Protein AF-A0A2E5ELJ9-F1 (afdb_monomer_lite)

Foldseek 3Di:
DDPPVVVVVVVVVVQVVLLVVQQVLQVLLQVLQLVCCLPVLDGCQQPSQVSQVVSVQDPPRDDLDSSQAGPLRAGWHKAADQVQQWIKIWHCALLSAPPDPRIDIDTDHNCPRCNDNSDDPVNVVSNVVSVVVVVVVNVVVVVVPDPDDDDDDDDDDDPPPPPPPPPVVSVLVSLVSLVVVLVVQNLVSLLVNLLCLCVPDPNHDNDLVSSLVSLVSSLVPPPDPVSVVVSVVSNVVSVVVVD

pLDDT: mean 76.45, std 17.41, range [34.34, 95.19]

Structure (mmCIF, N/CA/C/O backbone):
data_AF-A0A2E5ELJ9-F1
#
_entry.id   AF-A0A2E5ELJ9-F1
#
loop_
_atom_site.group_PDB
_atom_site.id
_atom_site.type_symbol
_atom_site.label_atom_id
_atom_site.label_alt_id
_atom_site.label_comp_id
_atom_site.label_asym_id
_atom_site.label_entity_id
_atom_site.label_seq_id
_atom_site.pdbx_PDB_ins_code
_atom_site.Cartn_x
_atom_site.Cartn_y
_atom_site.Cartn_z
_atom_site.occupancy
_atom_site.B_iso_or_equiv
_atom_site.auth_seq_id
_atom_site.auth_comp_id
_atom_site.auth_asym_id
_atom_site.auth_atom_id
_atom_site.pdbx_PDB_model_num
ATOM 1 N N . MET A 1 1 ? 29.780 17.712 -19.369 1.00 43.62 1 MET A N 1
ATOM 2 C CA . MET A 1 1 ? 28.344 17.896 -19.054 1.00 43.62 1 MET A CA 1
ATOM 3 C C . MET A 1 1 ? 27.941 16.789 -18.087 1.00 43.62 1 MET A C 1
ATOM 5 O O . MET A 1 1 ? 28.192 15.633 -18.393 1.00 43.62 1 MET A O 1
ATOM 9 N N . ASN A 1 2 ? 27.435 17.138 -16.899 1.00 45.06 2 ASN A N 1
ATOM 10 C CA . ASN A 1 2 ? 27.224 16.204 -15.782 1.00 45.06 2 ASN A CA 1
ATOM 11 C C . ASN A 1 2 ? 25.997 15.305 -16.003 1.00 45.06 2 ASN A C 1
ATOM 13 O O . ASN A 1 2 ? 24.881 15.678 -15.643 1.00 45.06 2 ASN A O 1
ATOM 17 N N . SER A 1 3 ? 26.222 14.112 -16.561 1.00 49.66 3 SER A N 1
ATOM 18 C CA . SER A 1 3 ? 25.201 13.063 -16.716 1.00 49.66 3 SER A CA 1
ATOM 19 C C . SER A 1 3 ? 24.597 12.641 -15.369 1.00 49.66 3 SER A C 1
ATOM 21 O O . SER A 1 3 ? 23.396 12.404 -15.266 1.00 49.66 3 SER A O 1
ATOM 23 N N . ASP A 1 4 ? 25.409 12.650 -14.312 1.00 51.44 4 ASP A N 1
ATOM 24 C CA . ASP A 1 4 ? 25.022 12.114 -13.002 1.00 51.44 4 ASP A CA 1
ATOM 25 C C . ASP A 1 4 ? 24.076 13.043 -12.241 1.00 51.44 4 ASP A C 1
ATOM 27 O O . ASP A 1 4 ? 23.153 12.590 -11.567 1.00 51.44 4 ASP A O 1
ATOM 31 N N . ALA A 1 5 ? 24.234 14.359 -12.410 1.00 46.25 5 ALA A N 1
ATOM 32 C CA . ALA A 1 5 ? 23.318 15.341 -11.835 1.00 46.25 5 ALA A CA 1
ATOM 33 C C . ALA A 1 5 ? 21.932 15.286 -12.505 1.00 46.25 5 ALA A C 1
ATOM 35 O O . ALA A 1 5 ? 20.911 15.451 -11.839 1.00 46.25 5 ALA A O 1
ATOM 36 N N . LEU A 1 6 ? 21.890 15.015 -13.814 1.00 40.44 6 LEU A N 1
ATOM 37 C CA . LEU A 1 6 ? 20.646 14.842 -14.566 1.00 40.44 6 LEU A CA 1
ATOM 38 C C . LEU A 1 6 ? 19.926 13.547 -14.177 1.00 40.44 6 LEU A C 1
ATOM 40 O O . LEU A 1 6 ? 18.729 13.593 -13.906 1.00 40.44 6 LEU A O 1
ATOM 44 N N . LYS A 1 7 ? 20.646 12.421 -14.069 1.00 47.72 7 LYS A N 1
ATOM 45 C CA . LYS A 1 7 ? 20.086 11.140 -13.601 1.00 47.72 7 LYS A CA 1
ATOM 46 C C . LYS A 1 7 ? 19.516 11.244 -12.186 1.00 47.72 7 LYS A C 1
ATOM 48 O O . LYS A 1 7 ? 18.396 10.803 -11.946 1.00 47.72 7 LYS A O 1
ATOM 53 N N . LYS A 1 8 ? 20.241 11.899 -11.274 1.00 51.09 8 LYS A N 1
ATOM 54 C CA . LYS A 1 8 ? 19.789 12.113 -9.894 1.00 51.09 8 LYS A CA 1
ATOM 55 C C . LYS A 1 8 ? 18.521 12.971 -9.826 1.00 51.09 8 LYS A C 1
ATOM 57 O O . LYS A 1 8 ? 17.590 12.622 -9.112 1.00 51.09 8 LYS A O 1
ATOM 62 N N . ASN A 1 9 ? 18.448 14.051 -10.607 1.00 37.72 9 ASN A N 1
ATOM 63 C CA . ASN A 1 9 ? 17.249 14.894 -10.659 1.00 37.72 9 ASN A CA 1
ATOM 64 C C . ASN A 1 9 ? 16.050 14.185 -11.313 1.00 37.72 9 ASN A C 1
ATOM 66 O O . ASN A 1 9 ? 14.922 14.368 -10.863 1.00 37.72 9 ASN A O 1
ATOM 70 N N . LEU A 1 10 ? 16.277 13.356 -12.337 1.00 46.00 10 LEU A N 1
ATOM 71 C CA . LEU A 1 10 ? 15.231 12.536 -12.959 1.00 46.00 10 LEU A CA 1
ATOM 72 C C . LEU A 1 10 ? 14.668 11.485 -11.989 1.00 46.00 10 LEU A C 1
ATOM 74 O O . LEU A 1 10 ? 13.449 11.342 -11.914 1.00 46.00 10 LEU A O 1
ATOM 78 N N . GLY A 1 11 ? 15.530 10.822 -11.208 1.00 46.53 11 GLY A N 1
ATOM 79 C CA . GLY A 1 11 ? 15.115 9.879 -10.162 1.00 46.53 11 GLY A CA 1
ATOM 80 C C . GLY A 1 11 ? 14.233 10.539 -9.099 1.00 46.53 11 GLY A C 1
ATOM 81 O O . GLY A 1 11 ? 13.132 10.063 -8.835 1.00 46.53 11 GLY A O 1
ATOM 82 N N . VAL A 1 12 ? 14.644 11.708 -8.595 1.00 55.31 12 VAL A N 1
ATOM 83 C CA . VAL A 1 12 ? 13.870 12.476 -7.601 1.00 55.31 12 VAL A CA 1
ATOM 84 C C . VAL A 1 12 ? 12.505 12.916 -8.150 1.00 55.31 12 VAL A C 1
ATOM 86 O O . VAL A 1 12 ? 11.495 12.820 -7.457 1.00 55.31 12 VAL A O 1
ATOM 89 N N . ILE A 1 13 ? 12.423 13.368 -9.407 1.00 51.62 13 ILE A N 1
ATOM 90 C CA . ILE A 1 13 ? 11.141 13.758 -10.028 1.00 51.62 13 ILE A CA 1
ATOM 91 C C . ILE A 1 13 ? 10.203 12.550 -10.161 1.00 51.62 13 ILE A C 1
ATOM 93 O O . ILE A 1 13 ? 8.989 12.676 -9.966 1.00 51.62 13 ILE A O 1
ATOM 97 N N . GLN A 1 14 ? 10.750 11.379 -10.488 1.00 50.22 14 GLN A N 1
ATOM 98 C CA . GLN A 1 14 ? 9.975 10.152 -10.608 1.00 50.22 14 GLN A CA 1
ATOM 99 C C . GLN A 1 14 ? 9.463 9.684 -9.239 1.00 50.22 14 GLN A C 1
ATOM 101 O O . GLN A 1 14 ? 8.277 9.390 -9.128 1.00 50.22 14 GLN A O 1
ATOM 106 N N . GLU A 1 15 ? 10.298 9.709 -8.198 1.00 56.12 15 GLU A N 1
ATOM 107 C CA . GLU A 1 15 ? 9.915 9.407 -6.809 1.00 56.12 15 GLU A CA 1
ATOM 108 C C . GLU A 1 15 ? 8.805 10.328 -6.294 1.00 56.12 15 GLU A C 1
ATOM 110 O O . GLU A 1 15 ? 7.807 9.844 -5.766 1.00 56.12 15 GLU A O 1
ATOM 115 N N . VAL A 1 16 ? 8.913 11.643 -6.517 1.00 58.97 16 VAL A N 1
ATOM 116 C CA . VAL A 1 16 ? 7.881 12.608 -6.099 1.00 58.97 16 VAL A CA 1
ATOM 117 C C . VAL A 1 16 ? 6.552 12.346 -6.812 1.00 58.97 16 VAL A C 1
ATOM 119 O O . VAL A 1 16 ? 5.489 12.390 -6.192 1.00 58.97 16 VAL A O 1
ATOM 122 N N . ARG A 1 17 ? 6.583 12.036 -8.114 1.00 53.47 17 ARG A N 1
ATOM 123 C CA . ARG A 1 17 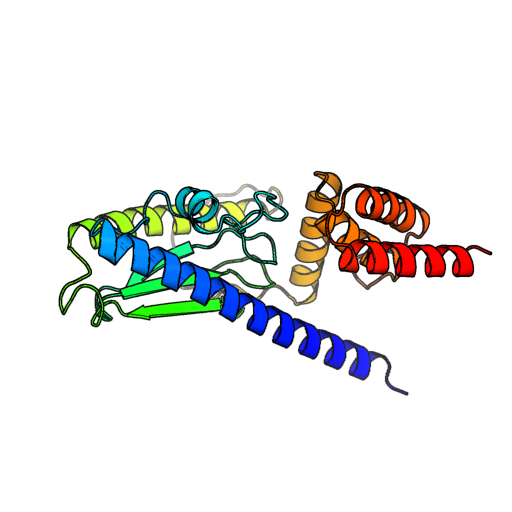? 5.372 11.717 -8.888 1.00 53.47 17 ARG A CA 1
ATOM 124 C C . ARG A 1 17 ? 4.727 10.403 -8.436 1.00 53.47 17 ARG A C 1
ATOM 126 O O . ARG A 1 17 ? 3.501 10.305 -8.382 1.00 53.47 17 ARG A O 1
ATOM 133 N N . ILE A 1 18 ? 5.553 9.412 -8.118 1.00 58.09 18 ILE A N 1
ATOM 134 C CA . ILE A 1 18 ? 5.164 8.098 -7.599 1.00 58.09 18 ILE A CA 1
ATOM 135 C C . ILE A 1 18 ? 4.530 8.261 -6.207 1.00 58.09 18 ILE A C 1
ATOM 137 O O . ILE A 1 18 ? 3.383 7.866 -6.027 1.00 58.09 18 ILE A O 1
ATOM 141 N N . ALA A 1 19 ? 5.169 8.982 -5.282 1.00 60.09 19 ALA A N 1
ATOM 142 C CA . ALA A 1 19 ? 4.618 9.280 -3.957 1.00 60.09 19 ALA A CA 1
ATOM 143 C C . ALA A 1 19 ? 3.298 10.073 -4.021 1.00 60.09 19 ALA A C 1
ATOM 145 O O . ALA A 1 19 ? 2.353 9.774 -3.290 1.00 60.09 19 ALA A O 1
ATOM 146 N N . ALA A 1 20 ? 3.187 11.042 -4.937 1.00 59.34 20 ALA A N 1
ATOM 147 C CA . ALA A 1 20 ? 1.937 11.766 -5.171 1.00 59.34 20 ALA A CA 1
ATOM 148 C C . ALA A 1 20 ? 0.814 10.848 -5.688 1.00 59.34 20 ALA A C 1
ATOM 150 O O . ALA A 1 20 ? -0.349 11.030 -5.328 1.00 59.34 20 ALA A O 1
ATOM 151 N N . THR A 1 21 ? 1.156 9.841 -6.497 1.00 60.38 21 THR A N 1
ATOM 152 C CA . THR A 1 21 ? 0.201 8.840 -6.992 1.00 60.38 21 THR A CA 1
ATOM 153 C C . THR A 1 21 ? -0.227 7.891 -5.866 1.00 60.38 21 THR A C 1
ATOM 155 O O . THR A 1 21 ? -1.425 7.664 -5.701 1.00 60.38 21 THR A O 1
ATOM 158 N N . SER A 1 22 ? 0.709 7.440 -5.020 1.00 72.12 22 SER A N 1
ATOM 159 C CA . SER A 1 22 ? 0.409 6.640 -3.822 1.00 72.12 22 SER A CA 1
ATOM 160 C C . SER A 1 22 ? -0.511 7.389 -2.862 1.00 72.12 22 SER A C 1
ATOM 162 O O . SER A 1 22 ? -1.430 6.800 -2.307 1.00 72.12 22 SER A O 1
ATOM 164 N N . GLY A 1 23 ? -0.328 8.703 -2.701 1.00 77.44 23 GLY A N 1
ATOM 165 C CA . GLY A 1 23 ? -1.195 9.526 -1.854 1.00 77.44 23 GLY A CA 1
ATOM 166 C C . GLY A 1 23 ? -2.651 9.590 -2.335 1.00 77.44 23 GLY A C 1
ATOM 167 O O . GLY A 1 23 ? -3.567 9.576 -1.513 1.00 77.44 23 GLY A O 1
ATOM 168 N N . ILE A 1 24 ? -2.883 9.630 -3.653 1.00 81.75 24 ILE A N 1
ATOM 169 C CA . ILE A 1 24 ? -4.238 9.593 -4.234 1.00 81.75 24 ILE A CA 1
ATOM 170 C C . ILE A 1 24 ? -4.883 8.227 -3.992 1.00 81.75 24 ILE A C 1
ATOM 172 O O . ILE A 1 24 ? -6.049 8.157 -3.605 1.00 81.75 24 ILE A O 1
ATOM 176 N N . GLU A 1 25 ? -4.120 7.153 -4.182 1.00 85.69 25 GLU A N 1
ATOM 177 C CA . GLU A 1 25 ? -4.586 5.786 -3.953 1.00 85.69 25 GLU A CA 1
ATOM 178 C C . GLU A 1 25 ? -4.932 5.544 -2.479 1.00 85.69 25 GLU A C 1
ATOM 180 O O . GLU A 1 25 ? -6.040 5.119 -2.167 1.00 85.69 25 GLU A O 1
ATOM 185 N N . MET A 1 26 ? -4.045 5.925 -1.557 1.00 91.31 26 MET A N 1
ATOM 186 C CA . MET A 1 26 ? -4.277 5.812 -0.113 1.00 91.31 26 MET A CA 1
ATOM 187 C C . MET A 1 26 ? -5.489 6.619 0.356 1.00 91.31 26 MET A C 1
ATOM 189 O O . MET A 1 26 ? -6.205 6.187 1.259 1.00 91.31 26 MET A O 1
ATOM 193 N N . ARG A 1 27 ? -5.748 7.776 -0.265 1.00 90.12 27 ARG A N 1
ATOM 194 C CA . ARG A 1 27 ? -6.981 8.527 -0.033 1.00 90.12 27 ARG A CA 1
ATOM 195 C C . ARG A 1 27 ? -8.210 7.750 -0.506 1.00 90.12 27 ARG A C 1
ATOM 197 O O . ARG A 1 27 ? -9.171 7.668 0.246 1.00 90.12 27 ARG A O 1
ATOM 204 N N . GLY A 1 28 ? -8.172 7.165 -1.704 1.00 89.06 28 GLY A N 1
ATOM 205 C CA . GLY A 1 28 ? -9.263 6.332 -2.222 1.00 89.06 28 GLY A CA 1
ATOM 206 C C . GLY A 1 28 ? -9.556 5.122 -1.330 1.00 89.06 28 GLY A C 1
ATOM 207 O O . GLY A 1 28 ? -10.716 4.847 -1.033 1.00 89.06 28 GLY A O 1
ATOM 208 N N . ILE A 1 29 ? -8.507 4.465 -0.825 1.00 93.06 29 ILE A N 1
ATOM 209 C CA . ILE A 1 29 ? -8.616 3.401 0.180 1.00 93.06 29 ILE A CA 1
ATOM 210 C C . ILE A 1 29 ? -9.317 3.920 1.438 1.00 93.06 29 ILE A C 1
ATOM 212 O O . ILE A 1 29 ? -10.261 3.303 1.928 1.00 93.06 29 ILE A O 1
ATOM 216 N N . ALA A 1 30 ? -8.868 5.058 1.968 1.00 92.94 30 ALA A N 1
ATOM 217 C CA . ALA A 1 30 ? -9.439 5.623 3.180 1.00 92.94 30 ALA A CA 1
ATOM 218 C C . ALA A 1 30 ? -10.912 6.028 3.000 1.00 92.94 30 ALA A C 1
ATOM 220 O O . ALA A 1 30 ? -11.723 5.774 3.889 1.00 92.94 30 ALA A O 1
ATOM 221 N N . ASP A 1 31 ? -11.275 6.587 1.844 1.00 90.50 31 ASP A N 1
ATOM 222 C CA . ASP A 1 31 ? -12.662 6.906 1.502 1.00 90.50 31 ASP A CA 1
ATOM 223 C C . ASP A 1 31 ? -13.530 5.632 1.430 1.00 90.50 31 ASP A C 1
ATOM 225 O O . ASP A 1 31 ? -14.638 5.618 1.969 1.00 90.50 31 ASP A O 1
ATOM 229 N N . ALA A 1 32 ? -13.020 4.535 0.856 1.00 90.75 32 ALA A N 1
ATOM 230 C CA . ALA A 1 32 ? -13.725 3.250 0.813 1.00 90.75 32 ALA A CA 1
ATOM 231 C C . ALA A 1 32 ? -13.931 2.648 2.216 1.00 90.75 32 ALA A C 1
ATOM 233 O O . ALA A 1 32 ? -15.033 2.205 2.546 1.00 90.75 32 ALA A O 1
ATOM 234 N N . VAL A 1 33 ? -12.900 2.678 3.070 1.00 91.88 33 VAL A N 1
ATOM 235 C CA . VAL A 1 33 ? -13.002 2.233 4.473 1.00 91.88 33 VAL A CA 1
ATOM 236 C C . VAL A 1 33 ? -14.021 3.079 5.236 1.00 91.88 33 VAL A C 1
ATOM 238 O O . VAL A 1 33 ? -14.836 2.550 5.990 1.00 91.88 33 VAL A O 1
ATOM 241 N N . ALA A 1 34 ? -14.006 4.398 5.037 1.00 89.50 34 ALA A N 1
ATOM 242 C CA . ALA A 1 34 ? -14.952 5.306 5.672 1.00 89.50 34 ALA A CA 1
ATOM 243 C C . ALA A 1 34 ? -16.397 5.057 5.211 1.00 89.50 34 ALA A C 1
ATOM 245 O O . ALA A 1 34 ? -17.317 5.114 6.027 1.00 89.50 34 ALA A O 1
ATOM 246 N N . GLN A 1 35 ? -16.603 4.741 3.930 1.00 86.88 35 GLN A N 1
ATOM 247 C CA . GLN A 1 35 ? -17.911 4.371 3.396 1.00 86.88 35 GLN A CA 1
ATOM 248 C C . GLN A 1 35 ? -18.425 3.053 3.992 1.00 86.88 35 GLN A C 1
ATOM 250 O O . GLN A 1 35 ? -19.602 2.973 4.354 1.00 86.88 35 GLN A O 1
ATOM 255 N N . GLN A 1 36 ? -17.562 2.042 4.137 1.00 85.88 36 GLN A N 1
ATOM 256 C CA . GLN A 1 36 ? -17.938 0.808 4.824 1.00 85.88 36 GLN A CA 1
ATOM 257 C C . GLN A 1 36 ? -18.290 1.086 6.286 1.00 85.88 36 GLN A C 1
ATOM 259 O O . GLN A 1 36 ? -19.345 0.666 6.745 1.00 85.88 36 GLN A O 1
ATOM 264 N N . MET A 1 37 ? -17.472 1.865 6.995 1.00 85.50 37 MET A N 1
ATOM 265 C CA . MET A 1 37 ? -17.748 2.255 8.380 1.00 85.50 37 MET A CA 1
ATOM 266 C C . MET A 1 37 ? -19.095 2.977 8.523 1.00 85.50 37 MET A C 1
ATOM 268 O O . MET A 1 37 ? -19.804 2.765 9.499 1.00 85.50 37 MET A O 1
ATOM 272 N N . ALA A 1 38 ? -19.475 3.815 7.556 1.00 83.88 38 ALA A N 1
ATOM 273 C CA . ALA A 1 38 ? -20.776 4.482 7.556 1.00 83.88 38 ALA A CA 1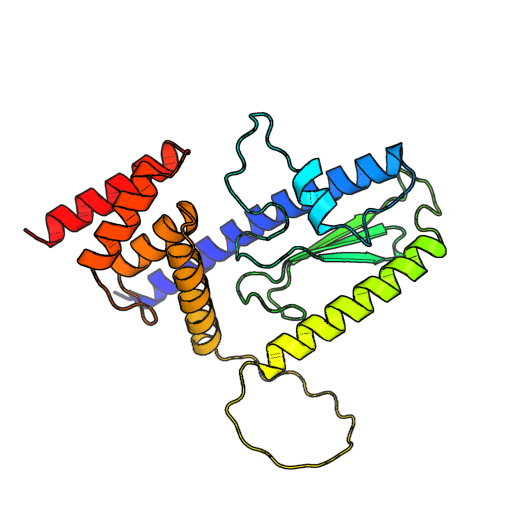
ATOM 274 C C . ALA A 1 38 ? -21.961 3.521 7.333 1.00 83.88 38 ALA A C 1
ATOM 276 O O . ALA A 1 38 ? -23.087 3.864 7.682 1.00 83.88 38 ALA A O 1
ATOM 277 N N . THR A 1 39 ? -21.716 2.352 6.735 1.00 82.50 39 THR A N 1
ATOM 278 C CA . THR A 1 39 ? -22.749 1.367 6.370 1.00 82.50 39 THR A CA 1
ATOM 279 C C . THR A 1 39 ? -22.865 0.254 7.411 1.00 82.50 39 THR A C 1
ATOM 281 O O . THR A 1 39 ? -23.963 -0.044 7.872 1.00 82.50 39 THR A O 1
ATOM 284 N N . ASP A 1 40 ? -21.730 -0.324 7.803 1.00 82.06 40 ASP A N 1
ATOM 285 C CA . ASP A 1 40 ? -21.636 -1.524 8.638 1.00 82.06 40 ASP A CA 1
ATOM 286 C C . ASP A 1 40 ? -21.189 -1.215 10.076 1.00 82.06 40 ASP A C 1
ATOM 288 O O . ASP A 1 40 ? -21.003 -2.136 10.870 1.00 82.06 40 ASP A O 1
ATOM 292 N N . GLU A 1 41 ? -20.931 0.059 10.402 1.00 81.56 41 GLU A N 1
ATOM 293 C CA . GLU A 1 41 ? -20.399 0.526 11.697 1.00 81.56 41 GLU A CA 1
ATOM 294 C C . GLU A 1 41 ? -19.123 -0.205 12.156 1.00 81.56 41 GLU A C 1
ATOM 296 O O . GLU A 1 41 ? -18.779 -0.230 13.340 1.00 81.56 41 GLU A O 1
ATOM 301 N N . THR A 1 42 ? -18.389 -0.803 11.214 1.00 86.12 42 THR A N 1
ATOM 302 C CA . THR A 1 42 ? -17.183 -1.589 11.472 1.00 86.12 42 THR A CA 1
ATOM 303 C C . THR A 1 42 ? -16.042 -1.182 10.549 1.00 86.12 42 THR A C 1
ATOM 305 O O . THR A 1 42 ? -16.243 -0.761 9.411 1.00 86.12 42 THR A O 1
ATOM 308 N N . LEU A 1 43 ? -14.814 -1.299 11.063 1.00 88.44 43 LEU A N 1
ATOM 309 C CA . LEU A 1 43 ? -13.594 -1.121 10.282 1.00 88.44 43 LEU A CA 1
ATOM 310 C C . LEU A 1 43 ? -13.051 -2.497 9.858 1.00 88.44 43 LEU A C 1
ATOM 312 O O . LEU A 1 43 ? -12.988 -3.395 10.704 1.00 88.44 43 LEU A O 1
ATOM 316 N N . PRO A 1 44 ? -12.566 -2.658 8.615 1.00 90.94 44 PRO A N 1
ATOM 317 C CA . PRO A 1 44 ? -11.993 -3.906 8.110 1.00 90.94 44 PRO A CA 1
ATOM 318 C C . PRO A 1 44 ? -10.558 -4.118 8.626 1.00 90.94 44 PRO A C 1
ATOM 320 O O . PRO A 1 44 ? -9.605 -4.227 7.864 1.00 90.94 44 PRO A O 1
ATOM 323 N N . ILE A 1 45 ? -10.364 -4.114 9.947 1.00 90.94 45 ILE A N 1
ATOM 324 C CA . ILE A 1 45 ? -9.034 -4.150 10.577 1.00 90.94 45 ILE A CA 1
ATOM 325 C C . ILE A 1 45 ? -8.393 -5.532 10.406 1.00 90.94 45 ILE A C 1
ATOM 327 O O . ILE A 1 45 ? -7.213 -5.648 10.083 1.00 90.94 45 ILE A O 1
ATOM 331 N N . ALA A 1 46 ? -9.164 -6.594 10.655 1.00 88.81 46 ALA A N 1
ATOM 332 C CA . ALA A 1 46 ? -8.656 -7.964 10.680 1.00 88.81 46 ALA A CA 1
ATOM 333 C C . ALA A 1 46 ? -8.451 -8.562 9.281 1.00 88.81 46 ALA A C 1
ATOM 335 O O . ALA A 1 46 ? -7.541 -9.376 9.113 1.00 88.81 46 ALA A O 1
ATOM 336 N N . ASN A 1 47 ? -9.281 -8.143 8.324 1.00 89.94 47 ASN A N 1
ATOM 337 C CA . ASN A 1 47 ? -9.392 -8.643 6.954 1.00 89.94 47 ASN A CA 1
ATOM 338 C C . ASN A 1 47 ? -9.068 -7.554 5.917 1.00 89.94 47 ASN A C 1
ATOM 340 O O . ASN A 1 47 ? -9.615 -7.546 4.818 1.00 89.94 47 ASN A O 1
ATOM 344 N N . PHE A 1 48 ? -8.195 -6.610 6.272 1.00 92.56 48 PHE A N 1
ATOM 345 C CA . PHE A 1 48 ? -7.950 -5.413 5.470 1.00 92.56 48 PHE A CA 1
ATOM 346 C C . PHE A 1 48 ? -7.548 -5.717 4.020 1.00 92.56 48 PHE A C 1
ATOM 348 O O . PHE A 1 48 ? -8.083 -5.115 3.096 1.00 92.56 48 PHE A O 1
ATOM 355 N N . SER A 1 49 ? -6.668 -6.696 3.803 1.00 89.06 49 SER A N 1
ATOM 356 C CA . SER A 1 49 ? -6.249 -7.108 2.457 1.00 89.06 49 SER A CA 1
ATOM 357 C C . SER A 1 49 ? -7.397 -7.680 1.619 1.00 89.06 49 SER A C 1
ATOM 359 O O . SER A 1 49 ? -7.482 -7.402 0.427 1.00 89.06 49 SER A O 1
ATOM 361 N N . GLU A 1 50 ? -8.297 -8.456 2.226 1.00 88.81 50 GLU A N 1
ATOM 362 C CA . GLU A 1 50 ? -9.486 -8.994 1.547 1.00 88.81 50 GLU A CA 1
ATOM 363 C C . GLU A 1 50 ? -10.457 -7.862 1.207 1.00 88.81 50 GLU A C 1
ATOM 365 O O . GLU A 1 50 ? -10.887 -7.735 0.063 1.00 88.81 50 GLU A O 1
ATOM 370 N N . PHE A 1 51 ? -10.694 -6.963 2.167 1.00 91.00 51 PHE A N 1
ATOM 371 C CA . PHE A 1 51 ? -11.481 -5.756 1.944 1.00 91.00 51 PHE A CA 1
ATOM 372 C C . PHE A 1 51 ? -10.951 -4.935 0.762 1.00 91.00 51 PHE A C 1
ATOM 374 O O . PHE A 1 51 ? -11.740 -4.490 -0.065 1.00 91.00 51 PHE A O 1
ATOM 381 N N . LEU A 1 52 ? -9.633 -4.741 0.646 1.00 90.06 52 LEU A N 1
ATOM 382 C CA . LEU A 1 52 ? -9.047 -3.982 -0.461 1.00 90.06 52 LEU A CA 1
ATOM 383 C C . LEU A 1 52 ? -9.306 -4.638 -1.818 1.00 90.06 52 LEU A C 1
ATOM 385 O O . LEU A 1 52 ? -9.618 -3.939 -2.783 1.00 90.06 52 LEU A O 1
ATOM 389 N N . LYS A 1 53 ? -9.223 -5.967 -1.901 1.00 86.50 53 LYS A N 1
ATOM 390 C CA . LYS A 1 53 ? -9.498 -6.704 -3.144 1.00 86.50 53 LYS A CA 1
ATOM 391 C C . LYS A 1 53 ? -10.938 -6.491 -3.611 1.00 86.50 53 LYS A C 1
ATOM 393 O O . LYS A 1 53 ? -11.157 -6.188 -4.791 1.00 86.50 53 LYS A O 1
ATOM 398 N N . ASP A 1 54 ? -11.875 -6.528 -2.667 1.00 83.75 54 ASP A N 1
ATOM 399 C CA . ASP A 1 54 ? -13.308 -6.367 -2.917 1.00 83.75 54 ASP A CA 1
ATOM 400 C C . ASP A 1 54 ? -13.703 -4.905 -3.192 1.00 83.75 54 ASP A C 1
ATOM 402 O O . ASP A 1 54 ? -14.373 -4.601 -4.181 1.00 83.75 54 ASP A O 1
ATOM 406 N N . ALA A 1 55 ? -13.272 -3.976 -2.336 1.00 81.38 55 ALA A N 1
ATOM 407 C CA . ALA A 1 55 ? -13.698 -2.578 -2.359 1.00 81.38 55 ALA A CA 1
ATOM 408 C C . ALA A 1 55 ? -13.021 -1.755 -3.462 1.00 81.38 55 ALA A C 1
ATOM 410 O O . ALA A 1 55 ? -13.606 -0.795 -3.963 1.00 81.38 55 ALA A O 1
ATOM 411 N N . MET A 1 56 ? -11.804 -2.128 -3.870 1.00 76.62 56 MET A N 1
ATOM 412 C CA . MET A 1 56 ? -11.065 -1.433 -4.930 1.00 76.62 56 MET A CA 1
ATOM 413 C C . MET A 1 56 ? -11.276 -2.056 -6.315 1.00 76.62 56 MET A C 1
ATOM 415 O O . MET A 1 56 ? -10.472 -1.840 -7.221 1.00 76.62 56 MET A O 1
ATOM 419 N N . MET A 1 57 ? -12.348 -2.830 -6.520 1.00 62.69 57 MET A N 1
ATOM 420 C CA . MET A 1 57 ? -12.723 -3.303 -7.854 1.00 62.69 57 MET A CA 1
ATOM 421 C C . MET A 1 57 ? -12.919 -2.140 -8.836 1.00 62.69 57 MET A C 1
ATOM 423 O O . MET A 1 57 ? -13.769 -1.269 -8.651 1.00 62.69 57 MET A O 1
ATOM 427 N N . GLU A 1 58 ? -12.143 -2.142 -9.923 1.00 57.66 58 GLU A N 1
ATOM 428 C CA . GLU A 1 58 ? -12.320 -1.182 -11.008 1.00 57.66 58 GLU A CA 1
ATOM 429 C C . GLU A 1 58 ? -13.702 -1.364 -11.655 1.00 57.66 58 GLU A C 1
ATOM 431 O O . GLU A 1 58 ? -14.134 -2.490 -11.936 1.00 57.66 58 GLU A O 1
ATOM 436 N N . LYS A 1 59 ? -14.391 -0.247 -11.942 1.00 46.06 59 LYS A N 1
ATOM 437 C CA . LYS A 1 59 ? -15.604 -0.207 -12.780 1.00 46.06 59 LYS A CA 1
ATOM 438 C C . LYS A 1 59 ? -15.253 -0.692 -14.195 1.00 46.06 59 LYS A C 1
ATOM 440 O O . LYS A 1 59 ? -14.987 0.106 -15.087 1.00 46.06 59 LYS A O 1
ATOM 445 N N . GLY A 1 60 ? -15.211 -2.003 -14.383 1.00 53.12 60 GLY A N 1
ATOM 446 C CA . GLY A 1 60 ? -14.741 -2.641 -15.614 1.00 53.12 60 GLY A CA 1
ATOM 447 C C . GLY A 1 60 ? -14.333 -4.105 -15.446 1.00 53.12 60 GLY A C 1
ATOM 448 O O . GLY A 1 60 ? -14.227 -4.803 -16.449 1.00 53.12 60 GLY A O 1
ATOM 449 N N . GLY A 1 61 ? -14.162 -4.589 -14.207 1.00 42.84 61 GLY A N 1
ATOM 450 C CA . GLY A 1 61 ? -14.038 -6.022 -13.911 1.00 42.84 61 GLY A CA 1
ATOM 451 C C . GLY A 1 61 ? -12.697 -6.669 -14.272 1.00 42.84 61 GLY A C 1
ATOM 452 O O . GLY A 1 61 ? -12.628 -7.893 -14.323 1.00 42.84 61 GLY A O 1
ATOM 453 N N . LYS A 1 62 ? -11.636 -5.893 -14.526 1.00 49.78 62 LYS A N 1
ATOM 454 C CA . LYS A 1 62 ? -10.290 -6.426 -14.779 1.00 49.78 62 LYS A CA 1
ATOM 455 C C . LYS A 1 62 ? -9.334 -6.042 -13.652 1.00 49.78 62 LYS A C 1
ATOM 457 O O . LYS A 1 62 ? -9.126 -4.866 -13.388 1.00 49.78 62 LYS A O 1
ATOM 462 N N . GLU A 1 63 ? -8.760 -7.039 -12.987 1.00 53.50 63 GLU A N 1
ATOM 463 C CA . GLU A 1 63 ? -7.724 -6.861 -11.967 1.00 53.50 63 GLU A CA 1
ATOM 464 C C . GLU A 1 63 ? -6.346 -6.789 -12.624 1.00 53.50 63 GLU A C 1
ATOM 466 O O . GLU A 1 63 ? -5.765 -7.807 -12.979 1.00 53.50 63 GLU A O 1
ATOM 471 N N . THR A 1 64 ? -5.819 -5.579 -12.821 1.00 57.50 64 THR A N 1
ATOM 472 C CA . THR A 1 64 ? -4.491 -5.381 -13.434 1.00 57.50 64 THR A CA 1
ATOM 473 C C . THR A 1 64 ? -3.345 -5.250 -12.421 1.00 57.50 64 THR A C 1
ATOM 475 O O . THR A 1 64 ? -2.188 -5.120 -12.823 1.00 57.50 64 THR A O 1
ATOM 478 N N . ARG A 1 65 ? -3.648 -5.235 -11.116 1.00 69.44 65 ARG A N 1
ATOM 479 C CA . ARG A 1 65 ? -2.691 -5.078 -10.007 1.00 69.44 65 ARG A CA 1
ATOM 480 C C . ARG A 1 65 ? -3.251 -5.706 -8.724 1.00 69.44 65 ARG A C 1
ATOM 482 O O . ARG A 1 65 ? -4.463 -5.664 -8.515 1.00 69.44 65 ARG A O 1
ATOM 489 N N . ASP A 1 66 ? -2.364 -6.200 -7.859 1.00 77.06 66 ASP A N 1
ATOM 490 C CA . ASP A 1 66 ? -2.684 -6.565 -6.474 1.00 77.06 66 ASP A CA 1
ATOM 491 C C . ASP A 1 66 ? -3.139 -5.321 -5.702 1.00 77.06 66 ASP A C 1
ATOM 493 O O . ASP A 1 66 ? -2.337 -4.458 -5.343 1.00 77.06 66 ASP A O 1
ATOM 497 N N . LYS A 1 67 ? -4.452 -5.192 -5.497 1.00 82.88 67 LYS A N 1
ATOM 498 C CA . LYS A 1 67 ? -5.077 -4.021 -4.854 1.00 82.88 67 LYS A CA 1
ATOM 499 C C . LYS A 1 67 ? -4.772 -3.917 -3.365 1.00 82.88 67 LYS A C 1
ATOM 501 O O . LYS A 1 67 ? -4.932 -2.852 -2.776 1.00 82.88 67 LYS A O 1
ATOM 506 N N . ASP A 1 68 ? -4.377 -5.025 -2.747 1.00 88.31 68 ASP A N 1
ATOM 507 C CA . ASP A 1 68 ? -3.933 -5.042 -1.360 1.00 88.31 68 ASP A CA 1
ATOM 508 C C . ASP A 1 68 ? -2.488 -4.573 -1.195 1.00 88.31 68 ASP A C 1
ATOM 510 O O . ASP A 1 68 ? -2.074 -4.353 -0.059 1.00 88.31 68 ASP A O 1
ATOM 514 N N . ALA A 1 69 ? -1.744 -4.365 -2.285 1.00 89.00 69 ALA A N 1
ATOM 515 C CA . ALA A 1 69 ? -0.358 -3.929 -2.270 1.00 89.00 69 ALA A CA 1
ATOM 516 C C . ALA A 1 69 ? -0.165 -2.557 -2.919 1.00 89.00 69 ALA A C 1
ATOM 518 O O . ALA A 1 69 ? -0.842 -2.187 -3.879 1.00 89.00 69 ALA A O 1
ATOM 519 N N . ASP A 1 70 ? 0.804 -1.801 -2.409 1.00 86.88 70 ASP A N 1
ATOM 520 C CA . ASP A 1 70 ? 1.229 -0.528 -2.974 1.00 86.88 70 ASP A CA 1
ATOM 521 C C . ASP A 1 70 ? 1.950 -0.696 -4.325 1.00 86.88 70 ASP A C 1
ATOM 523 O O . ASP A 1 70 ? 2.172 -1.801 -4.825 1.00 86.88 70 ASP A O 1
ATOM 527 N N . MET A 1 71 ? 2.310 0.417 -4.965 1.00 80.00 71 MET A N 1
ATOM 528 C CA . MET A 1 71 ? 2.974 0.381 -6.275 1.00 80.00 71 MET A CA 1
ATOM 529 C C . MET A 1 71 ? 4.378 -0.231 -6.241 1.00 80.00 71 MET A C 1
ATOM 531 O O . MET A 1 71 ? 4.940 -0.544 -7.292 1.00 80.00 71 MET A O 1
ATOM 535 N N . TRP A 1 72 ? 4.939 -0.413 -5.047 1.00 80.88 72 TRP A N 1
ATOM 536 C CA . TRP A 1 72 ? 6.195 -1.114 -4.828 1.00 80.88 72 TRP A CA 1
ATOM 537 C C . TRP A 1 72 ? 5.977 -2.589 -4.490 1.00 80.88 72 TRP A C 1
ATOM 539 O O . TRP A 1 72 ? 6.946 -3.342 -4.474 1.00 80.88 72 TRP A O 1
ATOM 549 N N . GLY A 1 73 ? 4.727 -3.047 -4.390 1.00 79.38 73 GLY A N 1
ATOM 550 C CA . GLY A 1 73 ? 4.346 -4.435 -4.132 1.00 79.38 73 GLY A CA 1
ATOM 551 C C . GLY A 1 73 ? 4.293 -4.797 -2.654 1.00 79.38 73 GLY A C 1
ATOM 552 O O . GLY A 1 73 ? 4.250 -5.982 -2.337 1.00 79.38 73 GLY A O 1
ATOM 553 N N . THR A 1 74 ? 4.304 -3.811 -1.758 1.00 86.44 74 THR A N 1
ATOM 554 C CA . THR A 1 74 ? 4.194 -4.059 -0.320 1.00 86.44 74 THR A CA 1
ATOM 555 C C . THR A 1 74 ? 2.735 -3.944 0.112 1.00 86.44 74 THR A C 1
ATOM 557 O O . THR A 1 74 ? 2.106 -2.934 -0.209 1.00 86.44 74 THR A O 1
ATOM 560 N N . PRO A 1 75 ? 2.170 -4.924 0.840 1.00 91.38 75 PRO A N 1
ATOM 561 C CA . PRO A 1 75 ? 0.796 -4.848 1.320 1.00 91.38 75 PRO A CA 1
ATOM 562 C C . PRO A 1 75 ? 0.521 -3.572 2.119 1.00 91.38 75 PRO A C 1
ATOM 564 O O . PRO A 1 75 ? 1.290 -3.230 3.017 1.00 91.38 75 PRO A O 1
ATOM 567 N N . TYR A 1 76 ? -0.586 -2.885 1.839 1.00 93.94 76 TYR A N 1
ATOM 568 C CA . TYR A 1 76 ? -1.031 -1.764 2.661 1.00 93.94 76 TYR A CA 1
ATOM 569 C C . TYR A 1 76 ? -1.375 -2.240 4.075 1.00 93.94 76 TYR A C 1
ATOM 571 O O . TYR A 1 76 ? -1.910 -3.331 4.280 1.00 93.94 76 TYR A O 1
ATOM 579 N N . ARG A 1 77 ? -1.142 -1.378 5.067 1.00 95.00 77 ARG A N 1
ATOM 580 C CA . ARG A 1 77 ? -1.527 -1.633 6.461 1.00 95.00 77 ARG A CA 1
ATOM 581 C C . ARG A 1 77 ? -2.543 -0.604 6.936 1.00 95.00 77 ARG A C 1
ATOM 583 O O . ARG A 1 77 ? -2.417 0.580 6.637 1.00 95.00 77 ARG A O 1
ATOM 590 N N . ILE A 1 78 ? -3.526 -1.054 7.712 1.00 95.19 78 ILE A N 1
ATOM 591 C CA . ILE A 1 78 ? -4.453 -0.188 8.449 1.00 95.19 78 ILE A CA 1
ATOM 592 C C . ILE A 1 78 ? -4.086 -0.166 9.932 1.00 95.19 78 ILE A C 1
ATOM 594 O O . ILE A 1 78 ? -3.896 -1.214 10.554 1.00 95.19 78 ILE A O 1
ATOM 598 N N . LEU A 1 79 ? -3.987 1.033 10.504 1.00 93.94 79 LEU A N 1
ATOM 599 C CA . LEU A 1 79 ? -3.757 1.251 11.930 1.00 93.94 79 LEU A CA 1
ATOM 600 C C . LEU A 1 79 ? -4.868 2.128 12.499 1.00 93.94 79 LEU A C 1
ATOM 602 O O . LEU A 1 79 ? -5.151 3.202 11.981 1.00 93.94 79 LEU A O 1
ATOM 606 N N . VAL A 1 80 ? -5.483 1.714 13.602 1.00 93.56 80 VAL A N 1
ATOM 607 C CA . VAL A 1 80 ? -6.470 2.556 14.292 1.00 93.56 80 VAL A CA 1
ATOM 608 C C . VAL A 1 80 ? -5.747 3.607 15.133 1.00 93.56 80 VAL A C 1
ATOM 610 O O . VAL A 1 80 ? -4.798 3.293 15.851 1.00 93.56 80 VAL A O 1
ATOM 613 N N . ASN A 1 81 ? -6.226 4.852 15.083 1.00 91.69 81 ASN A N 1
ATOM 614 C CA . ASN A 1 81 ? -5.724 5.981 15.862 1.00 91.69 81 ASN A CA 1
ATOM 615 C C . ASN A 1 81 ? -6.837 6.515 16.792 1.00 91.69 81 ASN A C 1
ATOM 617 O O . ASN A 1 81 ? -7.514 7.496 16.456 1.00 91.69 81 ASN A O 1
ATOM 621 N N . PRO A 1 82 ? -7.051 5.886 17.970 1.00 89.19 82 PRO A N 1
ATOM 622 C CA . PRO A 1 82 ? -8.112 6.282 18.897 1.00 89.19 82 PRO A CA 1
ATOM 623 C C . PRO A 1 82 ? -8.015 7.744 19.365 1.00 89.19 82 PRO A C 1
ATOM 625 O O . PRO A 1 82 ? -9.045 8.416 19.361 1.00 89.19 82 PRO A O 1
ATOM 628 N N . PRO A 1 83 ? -6.821 8.296 19.694 1.00 87.44 83 PRO A N 1
ATOM 629 C CA . PRO A 1 83 ? -6.687 9.705 20.071 1.00 87.44 83 PRO A CA 1
ATOM 630 C C . PRO A 1 83 ? -7.200 10.690 19.018 1.00 87.44 83 PRO A C 1
ATOM 632 O O . PRO A 1 83 ? -7.670 11.770 19.368 1.00 87.44 83 PRO A O 1
ATOM 635 N N . LYS A 1 84 ? -7.112 10.329 17.732 1.00 88.69 84 LYS A N 1
ATOM 636 C CA . LYS A 1 84 ? -7.601 11.152 16.619 1.00 88.69 84 LYS A CA 1
ATOM 637 C C . LYS A 1 84 ? -8.998 10.754 16.135 1.00 88.69 84 LYS A C 1
ATOM 639 O O . LYS A 1 84 ? -9.458 11.318 15.147 1.00 88.69 84 LYS A O 1
ATOM 644 N N . ASN A 1 85 ? -9.669 9.820 16.819 1.00 89.00 85 ASN A N 1
ATOM 645 C CA . ASN A 1 85 ? -10.978 9.279 16.439 1.00 89.00 85 ASN A CA 1
ATOM 646 C C . ASN A 1 85 ? -11.006 8.843 14.959 1.00 89.00 85 ASN A C 1
ATOM 648 O O . ASN A 1 85 ? -11.850 9.284 14.177 1.00 89.00 85 ASN A O 1
ATOM 652 N N . GLY A 1 86 ? -10.019 8.045 14.551 1.00 92.62 86 GLY A N 1
ATOM 653 C CA . GLY A 1 86 ? -9.814 7.705 13.148 1.00 92.62 86 GLY A CA 1
ATOM 654 C C . GLY A 1 86 ? -8.883 6.520 12.931 1.00 92.62 86 GLY A C 1
ATOM 655 O O . GLY A 1 86 ? -8.581 5.768 13.859 1.00 92.62 86 GLY A O 1
ATOM 656 N N . PHE A 1 87 ? -8.416 6.369 11.699 1.00 94.12 87 PHE A N 1
ATOM 657 C CA . PHE A 1 87 ? -7.470 5.333 11.291 1.00 94.12 87 PHE A CA 1
ATOM 658 C C . PHE A 1 87 ? -6.448 5.899 10.302 1.00 94.12 87 PHE A C 1
ATOM 660 O O . PHE A 1 87 ? -6.629 6.975 9.736 1.00 94.12 87 PHE A O 1
ATOM 667 N N . GLU A 1 88 ? -5.357 5.175 10.110 1.00 94.69 88 GLU A N 1
ATOM 668 C CA . GLU A 1 88 ? -4.279 5.502 9.195 1.00 94.69 88 GLU A CA 1
ATOM 669 C C . GLU A 1 88 ? -4.080 4.356 8.210 1.00 94.69 88 GLU A C 1
ATOM 671 O O . GLU A 1 88 ? -4.043 3.191 8.607 1.00 94.69 88 GLU A O 1
ATOM 676 N N . ILE A 1 89 ? -3.918 4.700 6.937 1.00 95.19 89 ILE A N 1
ATOM 677 C CA . ILE A 1 89 ? -3.437 3.786 5.902 1.00 95.19 89 ILE A CA 1
ATOM 678 C C . ILE A 1 89 ? -1.938 4.001 5.759 1.00 95.19 89 ILE A C 1
ATOM 680 O O . ILE A 1 89 ? -1.483 5.147 5.725 1.00 95.19 89 ILE A O 1
ATOM 684 N N . TRP A 1 90 ? -1.177 2.916 5.713 1.00 94.31 90 TRP A N 1
ATOM 685 C CA . TRP A 1 90 ? 0.279 2.917 5.621 1.00 94.31 90 TRP A CA 1
ATOM 686 C C . TRP A 1 90 ? 0.729 2.167 4.365 1.00 94.31 90 TRP A C 1
ATOM 688 O O . TRP A 1 90 ? 0.223 1.082 4.078 1.00 94.31 90 TRP A O 1
ATOM 698 N N . SER A 1 91 ? 1.702 2.732 3.655 1.00 93.12 91 SER A N 1
ATOM 699 C CA . SER A 1 91 ? 2.486 2.081 2.598 1.00 93.12 91 SER A CA 1
ATOM 700 C C . SER A 1 91 ? 3.953 2.154 2.996 1.00 93.12 91 SER A C 1
ATOM 702 O O . SER A 1 91 ? 4.388 3.186 3.506 1.00 93.12 91 SER A O 1
ATOM 704 N N . ALA A 1 92 ? 4.693 1.065 2.786 1.00 88.62 92 ALA A N 1
ATOM 705 C CA . ALA A 1 92 ? 6.116 1.001 3.123 1.00 88.62 92 ALA A CA 1
ATOM 706 C C . ALA A 1 92 ? 6.975 1.876 2.200 1.00 88.62 92 ALA A C 1
ATOM 708 O O . ALA A 1 92 ? 8.126 2.164 2.498 1.00 88.62 92 ALA A O 1
ATOM 709 N N . GLY A 1 93 ? 6.421 2.322 1.071 1.00 84.44 93 GLY A N 1
ATOM 710 C CA . GLY A 1 93 ? 7.160 3.173 0.160 1.00 84.44 93 GLY A CA 1
ATOM 711 C C . GLY A 1 93 ? 8.202 2.407 -0.665 1.00 84.44 93 GLY A C 1
ATOM 712 O O . GLY A 1 93 ? 8.180 1.174 -0.750 1.00 84.44 93 GLY A O 1
ATOM 713 N N . PRO A 1 94 ? 9.125 3.138 -1.313 1.00 80.50 94 PRO A N 1
ATOM 714 C CA . PRO A 1 94 ? 10.117 2.561 -2.214 1.00 80.50 94 PRO A CA 1
ATOM 715 C C . PRO A 1 94 ? 11.052 1.517 -1.612 1.00 80.50 94 PRO A C 1
ATOM 717 O O . PRO A 1 94 ? 11.538 0.669 -2.361 1.00 80.50 94 PRO A O 1
ATOM 720 N N . ASP A 1 95 ? 11.344 1.588 -0.310 1.00 78.94 95 ASP A N 1
ATOM 721 C CA . ASP A 1 95 ? 12.273 0.658 0.335 1.00 78.94 95 ASP A CA 1
ATOM 722 C C . ASP A 1 95 ? 11.606 -0.639 0.807 1.00 78.94 95 ASP A C 1
ATOM 724 O O . ASP A 1 95 ? 12.308 -1.555 1.233 1.00 78.94 95 ASP A O 1
ATOM 728 N N . THR A 1 96 ? 10.283 -0.763 0.623 1.00 84.00 96 THR A N 1
ATOM 729 C CA . THR A 1 96 ? 9.468 -1.962 0.901 1.00 84.00 96 THR A CA 1
ATOM 730 C C . THR A 1 96 ? 9.503 -2.438 2.355 1.00 84.00 96 THR A C 1
ATOM 732 O O . THR A 1 96 ? 8.940 -3.481 2.686 1.00 84.00 96 THR A O 1
ATOM 735 N N . ASP A 1 97 ? 10.132 -1.659 3.233 1.00 86.50 97 ASP A N 1
ATOM 736 C CA . ASP A 1 97 ? 10.331 -1.962 4.637 1.00 86.50 97 ASP A CA 1
ATOM 737 C C . ASP A 1 97 ? 9.496 -0.975 5.458 1.00 86.50 97 ASP A C 1
ATOM 739 O O . ASP A 1 97 ? 9.652 0.236 5.351 1.00 86.50 97 ASP A O 1
ATOM 743 N N . PHE A 1 98 ? 8.622 -1.480 6.329 1.00 87.19 98 PHE A N 1
ATOM 744 C CA . PHE A 1 98 ? 7.874 -0.605 7.230 1.00 87.19 98 PHE A CA 1
ATOM 745 C C . PHE A 1 98 ? 8.760 -0.039 8.347 1.00 87.19 98 PHE A C 1
ATOM 747 O O . PHE A 1 98 ? 9.726 -0.670 8.793 1.00 87.19 98 PHE A O 1
ATOM 754 N N . LYS A 1 99 ? 8.339 1.105 8.903 1.00 87.69 99 LYS A N 1
ATOM 755 C CA . LYS A 1 99 ? 9.014 1.851 9.984 1.00 87.69 99 LYS A CA 1
ATOM 756 C C . LYS A 1 99 ? 10.285 2.549 9.502 1.00 87.69 99 LYS A C 1
ATOM 758 O O . LYS A 1 99 ? 11.252 2.675 10.262 1.00 87.69 99 LYS A O 1
ATOM 763 N N . THR A 1 100 ? 10.267 3.022 8.263 1.00 83.81 100 THR A N 1
ATOM 764 C CA . THR A 1 100 ? 11.354 3.780 7.636 1.00 83.81 100 THR A CA 1
ATOM 765 C C . THR A 1 100 ? 10.920 5.227 7.371 1.00 83.81 100 THR A C 1
ATOM 767 O O . THR A 1 100 ? 9.785 5.621 7.640 1.00 83.81 100 THR A O 1
ATOM 770 N N . GLU A 1 101 ? 11.849 6.065 6.902 1.00 78.69 101 GLU A N 1
ATOM 771 C CA . GLU A 1 101 ? 11.534 7.437 6.460 1.00 78.69 101 GLU A CA 1
ATOM 772 C C . GLU A 1 101 ? 10.692 7.457 5.174 1.00 78.69 101 GLU A C 1
ATOM 774 O O . GLU A 1 101 ? 10.080 8.477 4.864 1.00 78.69 101 GLU A O 1
ATOM 779 N N . ASP A 1 102 ? 10.675 6.338 4.449 1.00 80.75 102 ASP A N 1
ATOM 780 C CA . ASP A 1 102 ? 9.995 6.166 3.170 1.00 80.75 102 ASP A CA 1
ATOM 781 C C . ASP A 1 102 ? 8.513 5.764 3.350 1.00 80.75 102 ASP A C 1
ATOM 783 O O . ASP A 1 102 ? 7.728 5.864 2.403 1.00 80.75 102 ASP A O 1
ATOM 787 N N . ASP A 1 103 ? 8.110 5.412 4.584 1.00 87.31 103 ASP A N 1
ATOM 788 C CA . ASP A 1 103 ? 6.726 5.127 4.967 1.00 87.31 103 ASP A CA 1
ATOM 789 C C . ASP A 1 103 ? 5.789 6.292 4.605 1.00 87.31 103 ASP A C 1
ATOM 791 O O . ASP A 1 103 ? 5.855 7.394 5.168 1.00 87.31 103 ASP A O 1
ATOM 795 N N . LEU A 1 104 ? 4.801 6.013 3.760 1.00 89.44 104 LEU A N 1
ATOM 796 C CA . LEU A 1 104 ? 3.706 6.932 3.480 1.00 89.44 104 LEU A CA 1
ATOM 797 C C . LEU A 1 104 ? 2.539 6.646 4.423 1.00 89.44 104 LEU A C 1
ATOM 799 O O . LEU A 1 104 ? 2.125 5.499 4.592 1.00 89.44 104 LEU A O 1
ATOM 803 N N . LYS A 1 105 ? 1.977 7.703 5.024 1.00 92.62 105 LYS A N 1
ATOM 804 C CA . LYS A 1 105 ? 0.883 7.607 6.004 1.00 92.62 105 LYS A CA 1
ATOM 805 C C . LYS A 1 105 ? -0.247 8.546 5.629 1.00 92.62 105 LYS A C 1
ATOM 807 O O . LYS A 1 105 ? -0.032 9.746 5.465 1.00 92.62 105 LYS A O 1
ATOM 812 N N . TYR A 1 106 ? -1.458 8.011 5.548 1.00 93.25 106 TYR A N 1
ATOM 813 C CA . TYR A 1 106 ? -2.665 8.787 5.299 1.00 93.25 106 TYR A CA 1
ATOM 814 C C . TYR A 1 106 ? -3.637 8.631 6.465 1.00 93.25 106 TYR A C 1
ATOM 816 O O . TYR A 1 106 ? -4.186 7.554 6.677 1.00 93.25 106 TYR A O 1
ATOM 824 N N . LEU A 1 107 ? -3.840 9.707 7.227 1.00 92.69 107 LEU A N 1
ATOM 825 C CA . LEU A 1 107 ? -4.772 9.744 8.352 1.00 92.69 107 LEU A CA 1
ATOM 826 C C . LEU A 1 107 ? -6.176 10.129 7.881 1.00 92.69 107 LEU A C 1
ATOM 828 O O . LEU A 1 107 ? -6.361 11.191 7.288 1.00 92.69 107 LEU A O 1
ATOM 832 N N . TYR A 1 108 ? -7.164 9.335 8.280 1.00 90.56 108 TYR A N 1
ATOM 833 C CA . TYR A 1 108 ? -8.580 9.626 8.115 1.00 90.56 108 TYR A CA 1
ATOM 834 C C . TYR A 1 108 ? -9.260 9.818 9.473 1.00 90.56 108 TYR A C 1
ATOM 836 O O . TYR A 1 108 ? -9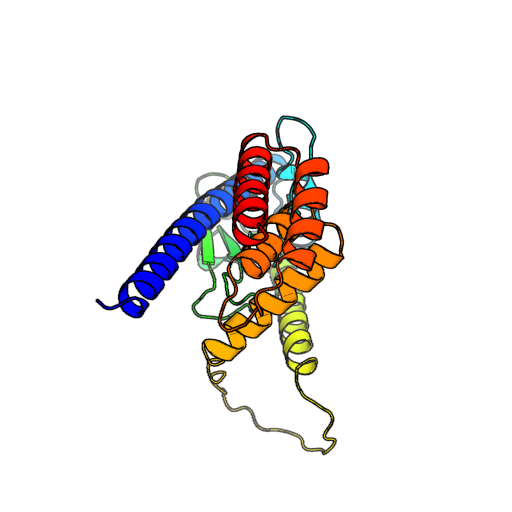.168 8.959 10.350 1.00 90.56 108 TYR A O 1
ATOM 844 N N . VAL A 1 109 ? -9.961 10.939 9.656 1.00 90.81 109 VAL A N 1
ATOM 845 C CA . VAL 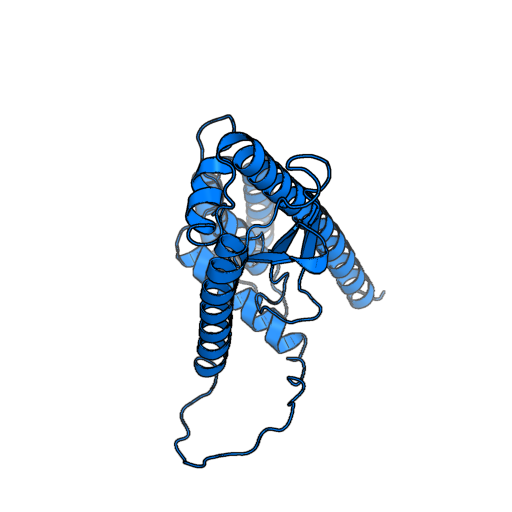A 1 109 ? -10.671 11.281 10.902 1.00 90.81 109 VAL A CA 1
ATOM 846 C C . VAL A 1 109 ? -12.170 11.054 10.719 1.00 90.81 109 VAL A C 1
ATOM 848 O O . VAL A 1 109 ? -12.790 11.664 9.852 1.00 90.81 109 VAL A O 1
ATOM 851 N N . LEU A 1 110 ? -12.778 10.222 11.568 1.00 85.38 110 LEU A N 1
ATOM 852 C CA . LEU A 1 110 ? -14.178 9.791 11.430 1.00 85.38 110 LEU A CA 1
ATOM 853 C C . LEU A 1 110 ? -15.197 10.737 12.082 1.00 85.38 110 LEU A C 1
ATOM 855 O O . LEU A 1 110 ? -16.402 10.505 11.992 1.00 85.38 110 LEU A O 1
ATOM 859 N N . THR A 1 111 ? -14.741 11.820 12.717 1.00 78.81 111 THR A N 1
ATOM 860 C CA . THR A 1 111 ? -15.580 12.744 13.503 1.00 78.81 111 THR A CA 1
ATOM 861 C C . THR A 1 111 ? -16.774 13.325 12.728 1.00 78.81 111 THR A C 1
ATOM 863 O O . THR A 1 111 ? -17.786 13.653 13.342 1.00 78.81 111 THR A O 1
ATOM 866 N N . GLY A 1 112 ? -16.687 13.431 11.396 1.00 68.38 112 GLY A N 1
ATOM 867 C CA . GLY A 1 112 ? -17.776 13.908 10.532 1.00 68.38 112 GLY A CA 1
ATOM 868 C C . GLY A 1 112 ? -18.710 12.827 9.971 1.00 68.38 112 GLY A C 1
ATOM 869 O O . GLY A 1 112 ? -19.705 13.177 9.350 1.00 68.38 112 GLY A O 1
ATOM 870 N N . ILE A 1 113 ? -18.399 11.542 10.166 1.00 67.62 113 ILE A N 1
ATOM 871 C CA . ILE A 1 113 ? -19.102 10.410 9.533 1.00 67.62 113 ILE A CA 1
ATOM 872 C C . ILE A 1 113 ? -19.808 9.547 10.577 1.00 67.62 113 ILE A C 1
ATOM 874 O O . ILE A 1 113 ? -20.994 9.276 10.446 1.00 67.62 113 ILE A O 1
ATOM 878 N N . ALA A 1 114 ? -19.103 9.175 11.646 1.00 64.12 114 ALA A N 1
ATOM 879 C CA . ALA A 1 114 ? -19.612 8.291 12.700 1.00 64.12 114 ALA A CA 1
ATOM 880 C C . ALA A 1 114 ? -19.646 8.984 14.081 1.00 64.12 114 ALA A C 1
ATOM 882 O O . ALA A 1 114 ? -19.707 8.350 15.133 1.00 64.12 114 ALA A O 1
ATOM 883 N N . GLY A 1 115 ? -19.603 10.321 14.089 1.00 68.00 115 GLY A N 1
ATOM 884 C CA . GLY A 1 115 ? -19.700 11.135 15.298 1.00 68.00 115 GLY A CA 1
ATOM 885 C C . GLY A 1 115 ? -18.437 11.141 16.169 1.00 68.00 115 GLY A C 1
ATOM 886 O O . GLY A 1 115 ? -17.340 10.757 15.761 1.00 68.00 115 GLY A O 1
ATOM 887 N N . LYS A 1 116 ? -18.580 11.638 17.405 1.00 68.81 116 LYS A N 1
ATOM 888 C CA . LYS A 1 116 ? -17.451 11.935 18.313 1.00 68.81 116 LYS A CA 1
ATOM 889 C C . LYS A 1 116 ? -16.760 10.697 18.913 1.00 68.81 116 LYS A C 1
ATOM 891 O O . LYS A 1 116 ? -15.724 10.864 19.548 1.00 68.81 116 LYS A O 1
ATOM 896 N N . GLN A 1 117 ? -17.327 9.500 18.756 1.00 74.19 117 GLN A N 1
ATOM 897 C CA . GLN A 1 117 ? -16.806 8.236 19.303 1.00 74.19 117 GLN A CA 1
ATOM 898 C C . GLN A 1 117 ? -16.952 7.103 18.278 1.00 74.19 117 GLN A C 1
ATOM 900 O O . GLN A 1 117 ? -17.557 6.073 18.548 1.00 74.19 117 GLN A O 1
ATOM 905 N N . ALA A 1 118 ? -16.421 7.322 17.077 1.00 79.44 118 ALA A N 1
ATOM 906 C CA . ALA A 1 118 ? -16.496 6.352 15.990 1.00 79.44 118 ALA A CA 1
ATOM 907 C C . ALA A 1 118 ? -15.640 5.104 16.264 1.00 79.44 118 ALA A C 1
ATOM 909 O O . ALA A 1 118 ? -15.975 4.003 15.843 1.00 79.44 118 ALA A O 1
ATOM 910 N N . ILE A 1 119 ? -14.525 5.278 16.977 1.00 87.62 119 ILE A N 1
ATOM 911 C CA . ILE A 1 119 ? -13.631 4.180 17.343 1.00 87.62 119 ILE A CA 1
ATOM 912 C C . ILE A 1 119 ? -14.109 3.540 18.647 1.00 87.62 119 ILE A C 1
ATOM 914 O O . ILE A 1 119 ? -13.964 4.116 19.728 1.00 87.62 119 ILE A O 1
ATOM 918 N N . THR A 1 120 ? -14.649 2.326 18.551 1.00 88.69 120 THR A N 1
ATOM 919 C CA . THR A 1 120 ? -15.119 1.562 19.714 1.00 88.69 120 THR A CA 1
ATOM 920 C C . THR A 1 120 ? -13.965 0.843 20.429 1.00 88.69 120 THR A C 1
ATOM 922 O O . THR A 1 120 ? -12.943 0.538 19.808 1.00 88.69 120 THR A O 1
ATOM 925 N N . PRO A 1 121 ? -14.105 0.493 21.724 1.00 89.75 121 PRO A N 1
ATOM 926 C CA . PRO A 1 121 ? -13.092 -0.288 22.441 1.00 89.75 121 PRO A CA 1
ATOM 927 C C . PRO A 1 121 ? -12.762 -1.634 21.781 1.00 89.75 121 PRO A C 1
ATOM 929 O O . PRO A 1 121 ? -11.611 -2.068 21.812 1.00 89.75 121 PRO A O 1
ATOM 932 N N . GLU A 1 122 ? -13.746 -2.280 21.150 1.00 88.50 122 GLU A N 1
ATOM 933 C CA . GLU A 1 122 ? -13.528 -3.545 20.443 1.00 88.50 122 GLU A CA 1
ATOM 934 C C . GLU A 1 122 ? -12.649 -3.351 19.203 1.00 88.50 122 GLU A C 1
ATOM 936 O O . GLU A 1 122 ? -11.716 -4.124 18.991 1.00 88.50 122 GLU A O 1
ATOM 941 N N . MET A 1 123 ? -12.859 -2.275 18.436 1.00 89.81 123 MET A N 1
ATOM 942 C CA . MET A 1 123 ? -11.980 -1.928 17.312 1.00 89.81 123 MET A CA 1
ATOM 943 C C . MET A 1 123 ? -10.546 -1.671 17.777 1.00 89.81 123 MET A C 1
ATOM 945 O O . MET A 1 123 ? -9.599 -2.099 17.122 1.00 89.81 123 MET A O 1
ATOM 949 N N . VAL A 1 124 ? -10.364 -1.017 18.929 1.00 91.00 124 VAL A N 1
ATOM 950 C CA . VAL A 1 124 ? -9.028 -0.823 19.515 1.00 91.00 124 VAL A CA 1
ATOM 951 C C . VAL A 1 124 ? -8.381 -2.164 19.854 1.00 91.00 124 VAL A C 1
ATOM 953 O O . VAL A 1 124 ? -7.210 -2.375 19.539 1.00 91.00 124 VAL A O 1
ATOM 956 N N . ARG A 1 125 ? -9.136 -3.090 20.454 1.00 91.25 125 ARG A N 1
ATOM 957 C CA . ARG A 1 125 ? -8.643 -4.433 20.780 1.00 91.25 125 ARG A CA 1
ATOM 958 C C . ARG A 1 125 ? -8.225 -5.199 19.524 1.00 91.25 125 ARG A C 1
ATOM 960 O O . ARG A 1 125 ? -7.138 -5.773 19.491 1.00 91.25 125 ARG A O 1
ATOM 967 N N . GLN A 1 126 ? -9.047 -5.176 18.478 1.00 90.12 126 GLN A N 1
ATOM 968 C CA . GLN A 1 126 ? -8.717 -5.800 17.195 1.00 90.12 126 GLN A CA 1
ATOM 969 C C . GLN A 1 126 ? -7.474 -5.167 16.566 1.00 90.12 126 GLN A C 1
ATOM 971 O O . GLN A 1 126 ? -6.568 -5.883 16.142 1.00 90.12 126 GLN A O 1
ATOM 976 N N . ALA A 1 127 ? -7.373 -3.837 16.583 1.00 90.69 127 ALA A N 1
ATOM 977 C CA . ALA A 1 127 ? -6.207 -3.123 16.074 1.00 90.69 127 ALA A CA 1
ATOM 978 C C . ALA A 1 127 ? -4.918 -3.504 16.808 1.00 90.69 127 ALA A C 1
ATOM 980 O O . ALA A 1 127 ? -3.883 -3.666 16.169 1.00 90.69 127 ALA A O 1
ATOM 981 N N . GLN A 1 128 ? -4.966 -3.715 18.126 1.00 91.19 128 GLN A N 1
ATOM 982 C CA . GLN A 1 128 ? -3.809 -4.188 18.892 1.00 91.19 128 GLN A CA 1
ATOM 983 C C . GLN A 1 128 ? -3.357 -5.589 18.460 1.00 91.19 128 GLN A C 1
ATOM 985 O O . GLN A 1 128 ? -2.156 -5.827 18.328 1.00 91.19 128 GLN A O 1
ATOM 990 N N . LEU A 1 129 ? -4.299 -6.502 18.201 1.00 90.69 129 LEU A N 1
ATOM 991 C CA . LEU A 1 129 ? -3.984 -7.844 17.700 1.00 90.69 129 LEU A CA 1
ATOM 992 C C . LEU A 1 129 ? -3.337 -7.782 16.314 1.00 90.69 129 LEU A C 1
ATOM 994 O O . LEU A 1 129 ? -2.330 -8.444 16.070 1.00 90.69 129 LEU A O 1
ATOM 998 N N . VAL A 1 130 ? -3.874 -6.954 15.418 1.00 90.19 130 VAL A N 1
ATOM 999 C CA . VAL A 1 130 ? -3.312 -6.775 14.074 1.00 90.19 130 VAL A CA 1
ATOM 1000 C C . VAL A 1 130 ? -1.939 -6.108 14.122 1.00 90.19 130 VAL A C 1
ATOM 1002 O O . VAL A 1 130 ? -1.013 -6.586 13.474 1.00 90.19 130 VAL A O 1
ATOM 1005 N N . GLN A 1 131 ? -1.756 -5.091 14.963 1.00 89.25 131 GLN A N 1
ATOM 1006 C CA . GLN A 1 131 ? -0.458 -4.452 15.159 1.00 89.25 131 GLN A CA 1
ATOM 1007 C C . GLN A 1 131 ? 0.598 -5.435 15.682 1.00 89.25 131 GLN A C 1
ATOM 1009 O O . GLN A 1 131 ? 1.762 -5.367 15.284 1.00 89.25 131 GLN A O 1
ATOM 1014 N N . ALA A 1 132 ? 0.210 -6.356 16.569 1.00 88.25 132 ALA A N 1
ATOM 1015 C CA . ALA A 1 132 ? 1.101 -7.408 17.040 1.00 88.25 132 ALA A CA 1
ATOM 1016 C C . ALA A 1 132 ? 1.531 -8.345 15.899 1.00 88.25 132 ALA A C 1
ATOM 1018 O O . ALA A 1 132 ? 2.708 -8.695 15.840 1.00 88.25 132 ALA A O 1
ATOM 1019 N N . ARG A 1 133 ? 0.622 -8.687 14.970 1.00 88.69 133 ARG A N 1
ATOM 1020 C CA . ARG A 1 133 ? 0.956 -9.463 13.759 1.00 88.69 133 ARG A CA 1
ATOM 1021 C C . ARG A 1 133 ? 1.949 -8.719 12.867 1.00 88.69 133 ARG A C 1
ATOM 1023 O O . ARG A 1 133 ? 3.001 -9.271 12.570 1.00 88.69 133 ARG A O 1
ATOM 1030 N N . TYR A 1 134 ? 1.698 -7.444 12.562 1.00 90.94 134 TYR A N 1
ATOM 1031 C CA . TYR A 1 134 ? 2.634 -6.622 11.781 1.00 90.94 134 TYR A CA 1
ATOM 1032 C C . TYR A 1 134 ? 4.028 -6.567 12.413 1.00 90.94 134 TYR A C 1
ATOM 1034 O O . TYR A 1 134 ? 5.037 -6.701 11.730 1.00 90.94 134 TYR A O 1
ATOM 1042 N N . ASN A 1 135 ? 4.105 -6.436 13.739 1.00 87.00 135 ASN A N 1
ATOM 1043 C CA . ASN A 1 135 ? 5.389 -6.440 14.436 1.00 87.00 135 ASN A CA 1
ATOM 1044 C C . ASN A 1 135 ? 6.133 -7.783 14.326 1.00 87.00 135 ASN A C 1
ATOM 1046 O O . ASN A 1 135 ? 7.361 -7.778 14.351 1.00 87.00 135 ASN A O 1
ATOM 1050 N N . GLN A 1 136 ? 5.423 -8.912 14.237 1.00 85.50 136 GLN A N 1
ATOM 1051 C CA . GLN A 1 136 ? 6.030 -10.230 14.022 1.00 85.50 136 GLN A CA 1
ATOM 1052 C C . GLN A 1 136 ? 6.514 -10.396 12.577 1.00 85.50 136 GLN A C 1
ATOM 1054 O O . GLN A 1 136 ? 7.616 -10.896 12.366 1.00 85.50 136 GLN A O 1
ATOM 1059 N N . GLU A 1 137 ? 5.732 -9.939 11.597 1.00 81.94 137 GLU A N 1
ATOM 1060 C CA . GLU A 1 137 ? 6.109 -9.944 10.175 1.00 81.94 137 GLU A CA 1
ATOM 1061 C C . GLU A 1 137 ? 7.384 -9.129 9.928 1.00 81.94 137 GLU A C 1
ATOM 1063 O O . GLU A 1 137 ? 8.327 -9.628 9.311 1.00 81.94 137 GLU A O 1
ATOM 1068 N N . ASP A 1 138 ? 7.460 -7.925 10.503 1.00 80.81 138 ASP A N 1
ATOM 1069 C CA . ASP A 1 138 ? 8.635 -7.056 10.377 1.00 80.81 138 ASP A CA 1
ATOM 1070 C C . ASP A 1 138 ? 9.905 -7.730 10.949 1.00 80.81 138 ASP A C 1
ATOM 1072 O O . ASP A 1 138 ? 11.001 -7.566 10.418 1.00 80.81 138 ASP A O 1
ATOM 1076 N N . GLN A 1 139 ? 9.773 -8.528 12.021 1.00 75.88 139 GLN A N 1
ATOM 1077 C CA . GLN A 1 139 ? 10.888 -9.282 12.621 1.00 75.88 139 GLN A CA 1
ATOM 1078 C C . GLN A 1 139 ? 11.299 -10.509 11.789 1.00 75.88 139 GLN A C 1
ATOM 1080 O O . GLN A 1 139 ? 12.475 -10.892 11.776 1.00 75.88 139 GLN A O 1
ATOM 1085 N N . ALA A 1 140 ? 10.352 -11.133 11.086 1.00 69.00 140 ALA A N 1
ATOM 1086 C CA . ALA A 1 140 ? 10.626 -12.258 10.197 1.00 69.00 140 ALA A CA 1
ATOM 1087 C C . ALA A 1 140 ? 11.393 -11.813 8.937 1.00 69.00 140 ALA A C 1
ATOM 1089 O O . ALA A 1 140 ? 12.322 -12.498 8.507 1.00 69.00 140 ALA A O 1
ATOM 1090 N N . GLN A 1 141 ? 11.086 -10.632 8.389 1.00 57.62 141 GLN A N 1
ATOM 1091 C CA . GLN A 1 141 ? 11.836 -10.064 7.259 1.00 57.62 141 GLN A CA 1
ATOM 1092 C C . GLN A 1 141 ? 13.292 -9.715 7.622 1.00 57.62 141 GLN A C 1
ATOM 1094 O O . GLN A 1 141 ? 14.190 -9.862 6.793 1.00 57.62 141 GLN A O 1
ATOM 1099 N N . GLU A 1 142 ? 13.569 -9.342 8.876 1.00 55.66 142 GLU A N 1
ATOM 1100 C CA . GLU A 1 142 ? 14.938 -9.081 9.352 1.00 55.66 142 GLU A CA 1
ATOM 1101 C C . GLU A 1 142 ? 15.798 -10.350 9.476 1.00 55.66 142 GLU A C 1
ATOM 1103 O O . GLU A 1 142 ? 17.020 -10.286 9.326 1.00 55.66 142 GLU A O 1
ATOM 1108 N N . SER A 1 143 ? 15.183 -11.511 9.723 1.00 50.31 143 SER A N 1
ATOM 1109 C CA . SER A 1 143 ? 15.897 -12.776 9.951 1.00 50.31 143 SER A CA 1
ATOM 1110 C C . SER A 1 143 ? 16.201 -13.564 8.668 1.00 50.31 143 SER A C 1
ATOM 1112 O O . SER A 1 143 ? 17.062 -14.441 8.692 1.00 50.31 143 SER A O 1
ATOM 1114 N N . GLY A 1 144 ? 15.588 -13.211 7.531 1.00 40.06 144 GLY A N 1
ATOM 1115 C CA . GLY A 1 144 ? 15.870 -13.810 6.216 1.00 40.06 144 GLY A CA 1
ATOM 1116 C C . GLY A 1 144 ? 17.074 -13.220 5.459 1.00 40.06 144 GLY A C 1
ATOM 1117 O O . GLY A 1 144 ? 17.469 -13.760 4.432 1.00 40.06 144 GLY A O 1
ATOM 1118 N N . SER A 1 145 ? 17.673 -12.124 5.946 1.00 39.91 145 SER A N 1
ATOM 1119 C CA . SER A 1 145 ? 18.803 -11.422 5.299 1.00 39.91 145 SER A CA 1
ATOM 1120 C C . SER A 1 145 ? 20.167 -11.636 5.976 1.00 39.91 145 SER A C 1
ATOM 1122 O O . SER A 1 145 ? 21.147 -11.000 5.593 1.00 39.91 145 SER A O 1
ATOM 1124 N N . ALA A 1 146 ? 20.269 -12.521 6.971 1.00 38.09 146 ALA A N 1
ATOM 1125 C CA . ALA A 1 146 ? 21.530 -12.807 7.650 1.00 38.09 146 ALA A CA 1
ATOM 1126 C C . ALA A 1 146 ? 21.968 -14.248 7.379 1.00 38.09 146 ALA A C 1
ATOM 1128 O O . ALA A 1 146 ? 21.332 -15.204 7.818 1.00 38.09 146 ALA A O 1
ATOM 1129 N N . GLY A 1 147 ? 23.079 -14.391 6.654 1.00 34.66 147 GLY A N 1
ATOM 1130 C CA . GLY A 1 147 ? 23.762 -15.664 6.488 1.00 34.66 147 GLY A CA 1
ATOM 1131 C C . GLY A 1 147 ? 24.030 -16.344 7.831 1.00 34.66 147 GLY A C 1
ATOM 1132 O O . GLY A 1 147 ? 24.292 -15.698 8.847 1.00 34.66 147 GLY A O 1
ATOM 1133 N N . SER A 1 148 ? 23.963 -17.673 7.797 1.00 35.69 148 SER A N 1
ATOM 1134 C CA . SER A 1 148 ? 24.316 -18.589 8.872 1.00 35.69 148 SER A CA 1
ATOM 1135 C C . SER A 1 148 ? 25.535 -18.132 9.668 1.00 35.69 148 SER A C 1
ATOM 1137 O O . SER A 1 148 ? 26.661 -18.142 9.176 1.00 35.69 148 SER A O 1
ATOM 1139 N N . SER A 1 149 ? 25.318 -17.812 10.937 1.00 36.50 149 SER A N 1
ATOM 1140 C CA . SER A 1 149 ? 26.324 -17.912 11.991 1.00 36.50 149 SER A CA 1
ATOM 1141 C C . SER A 1 149 ? 25.599 -18.100 13.315 1.00 36.50 149 SER A C 1
ATOM 1143 O O . SER A 1 149 ? 25.048 -17.172 13.902 1.00 36.50 149 SER A O 1
ATOM 1145 N N . ALA A 1 150 ? 25.555 -19.353 13.753 1.00 38.94 150 ALA A N 1
ATOM 1146 C CA . ALA A 1 150 ? 25.111 -19.716 15.080 1.00 38.94 150 ALA A CA 1
ATOM 1147 C C . ALA A 1 150 ? 26.070 -19.139 16.128 1.00 38.94 150 ALA A C 1
ATOM 1149 O O . ALA A 1 150 ? 27.250 -19.469 16.107 1.00 38.94 150 ALA A O 1
ATOM 1150 N N . SER A 1 151 ? 25.544 -18.371 17.084 1.00 37.16 151 SER A N 1
ATOM 1151 C CA . SER A 1 151 ? 25.935 -18.475 18.496 1.00 37.16 151 SER A CA 1
ATOM 1152 C C . SER A 1 151 ? 25.075 -17.573 19.385 1.00 37.16 151 SER A C 1
ATOM 1154 O O . SER A 1 151 ? 24.893 -16.388 19.132 1.00 37.16 151 SER A O 1
ATOM 1156 N N . GLN A 1 152 ? 24.561 -18.209 20.435 1.00 46.94 152 GLN A N 1
ATOM 1157 C CA . GLN A 1 152 ? 23.954 -17.692 21.661 1.00 46.94 152 GLN A CA 1
ATOM 1158 C C . GLN A 1 152 ? 24.432 -16.293 22.102 1.00 46.94 152 GLN A C 1
ATOM 1160 O O . GLN A 1 152 ? 25.627 -16.089 22.266 1.00 46.94 152 GLN A O 1
ATOM 1165 N N . GLN A 1 153 ? 23.505 -15.411 22.496 1.00 36.00 153 GLN A N 1
ATOM 1166 C CA . GLN A 1 153 ? 23.302 -15.040 23.908 1.00 36.00 153 GLN A CA 1
ATOM 1167 C C . GLN A 1 153 ? 22.166 -14.022 24.098 1.00 36.00 153 GLN A C 1
ATOM 1169 O O . GLN A 1 153 ? 21.882 -13.170 23.263 1.00 36.00 153 GLN A O 1
ATOM 1174 N N . ARG A 1 154 ? 21.497 -14.183 25.242 1.00 44.09 154 ARG A N 1
ATOM 1175 C CA . ARG A 1 154 ? 20.374 -13.407 25.769 1.00 44.09 154 ARG A CA 1
ATOM 1176 C C . ARG A 1 154 ? 20.740 -11.956 26.105 1.00 44.09 154 ARG A C 1
ATOM 1178 O O . ARG A 1 154 ? 21.829 -11.694 26.590 1.00 44.09 154 ARG A O 1
ATOM 1185 N N . GLN A 1 155 ? 19.696 -11.123 26.038 1.00 42.62 155 GLN A N 1
ATOM 1186 C CA . GLN A 1 155 ? 19.450 -9.899 26.814 1.00 42.62 155 GLN A CA 1
ATOM 1187 C C . GLN A 1 155 ? 20.461 -8.756 26.658 1.00 42.62 155 GLN A C 1
ATOM 1189 O O . GLN A 1 155 ? 21.485 -8.728 27.323 1.00 42.62 155 GLN A O 1
ATOM 1194 N N . GLN A 1 156 ? 20.048 -7.718 25.924 1.00 38.28 156 GLN A N 1
ATOM 1195 C CA . GLN A 1 156 ? 19.974 -6.355 26.461 1.00 38.28 156 GLN A CA 1
ATOM 1196 C C . GLN A 1 156 ? 19.141 -5.464 25.533 1.00 38.28 156 GLN A C 1
ATOM 1198 O O . GLN A 1 156 ? 19.400 -5.333 24.340 1.00 38.28 156 GLN A O 1
ATOM 1203 N N . THR A 1 157 ? 18.106 -4.866 26.116 1.00 42.44 157 THR A N 1
ATOM 1204 C CA . THR A 1 157 ? 17.322 -3.763 25.569 1.00 42.44 157 THR A CA 1
ATOM 1205 C C . THR A 1 157 ? 18.219 -2.541 25.399 1.00 42.44 157 THR A C 1
ATOM 1207 O O . THR A 1 157 ? 18.525 -1.850 26.367 1.00 42.44 157 THR A O 1
ATOM 1210 N N . ALA A 1 158 ? 18.619 -2.268 24.165 1.00 36.12 158 ALA A N 1
ATOM 1211 C CA . ALA A 1 158 ? 19.076 -0.959 23.736 1.00 36.12 158 ALA A CA 1
ATOM 1212 C C . ALA A 1 158 ? 18.423 -0.682 22.387 1.00 36.12 158 ALA A C 1
ATOM 1214 O O . ALA A 1 158 ? 18.496 -1.508 21.475 1.00 36.12 158 ALA A O 1
ATOM 1215 N N . SER A 1 159 ? 17.750 0.459 22.294 1.00 43.69 159 SER A N 1
ATOM 1216 C CA . SER A 1 159 ? 17.149 1.014 21.088 1.00 43.69 159 SER A CA 1
ATOM 1217 C C . SER A 1 159 ? 18.223 1.153 20.008 1.00 43.69 159 SER A C 1
ATOM 1219 O O . SER A 1 159 ? 18.874 2.187 19.888 1.00 43.69 159 SER A O 1
ATOM 1221 N N . ARG A 1 160 ? 18.460 0.085 19.242 1.00 34.34 160 ARG A N 1
ATOM 1222 C CA . ARG A 1 160 ? 19.242 0.153 18.015 1.00 34.34 160 ARG A CA 1
ATOM 1223 C C . ARG A 1 160 ? 18.372 0.881 17.005 1.00 34.34 160 ARG A C 1
ATOM 1225 O O . ARG A 1 160 ? 17.468 0.292 16.422 1.00 34.34 160 ARG A O 1
ATOM 1232 N N . THR A 1 161 ? 18.630 2.170 16.817 1.00 40.03 161 THR A N 1
ATOM 1233 C CA . THR A 1 161 ? 18.347 2.823 15.541 1.00 40.03 161 THR A CA 1
ATOM 1234 C C . THR A 1 161 ? 18.934 1.918 14.462 1.00 40.03 161 THR A C 1
ATOM 1236 O O . THR A 1 161 ? 20.150 1.715 14.424 1.00 40.03 161 THR A O 1
ATOM 1239 N N . LYS A 1 162 ? 18.066 1.279 13.664 1.00 45.28 162 LYS A N 1
ATOM 1240 C CA . LYS A 1 162 ? 18.480 0.491 12.499 1.00 45.28 162 LYS A CA 1
ATOM 1241 C C . LYS A 1 162 ? 19.464 1.350 11.714 1.00 45.28 162 LYS A C 1
ATOM 1243 O O . LYS A 1 162 ? 19.124 2.467 11.324 1.00 45.28 162 LYS A O 1
ATOM 1248 N N . ALA A 1 163 ? 20.689 0.862 11.537 1.00 46.84 163 ALA A N 1
ATOM 1249 C CA . ALA A 1 163 ? 21.612 1.494 10.614 1.00 46.84 163 ALA A CA 1
ATOM 1250 C C . ALA A 1 163 ? 20.925 1.481 9.248 1.00 46.84 163 ALA A C 1
ATOM 1252 O O . ALA A 1 163 ? 20.541 0.419 8.758 1.00 46.84 163 ALA A O 1
ATOM 1253 N N . ARG A 1 164 ? 20.687 2.677 8.709 1.00 43.12 164 ARG A N 1
ATOM 1254 C CA . ARG A 1 164 ? 20.037 2.889 7.421 1.00 43.12 164 ARG A CA 1
ATOM 1255 C C . ARG A 1 164 ? 20.759 2.013 6.387 1.00 43.12 164 ARG A C 1
ATOM 1257 O O . ARG A 1 164 ? 21.973 2.190 6.244 1.00 43.12 164 ARG A O 1
ATOM 1264 N N . PRO A 1 165 ? 20.076 1.059 5.723 1.00 52.44 165 PRO A N 1
ATOM 1265 C CA . PRO A 1 165 ? 20.697 0.331 4.629 1.00 52.44 165 PRO A CA 1
ATOM 1266 C C . PRO A 1 165 ? 21.216 1.358 3.629 1.00 52.44 165 PRO A C 1
ATOM 1268 O O . PRO A 1 165 ? 20.578 2.395 3.406 1.00 52.44 165 PRO A O 1
ATOM 1271 N N . SER A 1 166 ? 22.413 1.117 3.097 1.00 60.34 166 SER A N 1
ATOM 1272 C CA . SER A 1 166 ? 22.981 2.046 2.129 1.00 60.34 166 SER A CA 1
ATOM 1273 C C . SER A 1 166 ? 22.021 2.163 0.941 1.00 60.34 166 SER A C 1
ATOM 1275 O O . SER A 1 166 ? 21.280 1.222 0.642 1.00 60.34 166 SER A O 1
ATOM 1277 N N . ASN A 1 167 ? 22.008 3.305 0.247 1.00 62.75 167 ASN A N 1
ATOM 1278 C CA . ASN A 1 167 ? 21.173 3.455 -0.953 1.00 62.75 167 ASN A CA 1
ATOM 1279 C C . ASN A 1 167 ? 21.416 2.312 -1.959 1.00 62.75 167 ASN A C 1
ATOM 1281 O O . ASN A 1 167 ? 20.487 1.881 -2.634 1.00 62.75 167 ASN A O 1
ATOM 1285 N N . ASN A 1 168 ? 22.634 1.764 -1.977 1.00 68.12 168 ASN A N 1
ATOM 1286 C CA . ASN A 1 168 ? 23.009 0.642 -2.824 1.00 68.12 168 ASN A CA 1
ATOM 1287 C C . ASN A 1 168 ? 22.330 -0.671 -2.405 1.00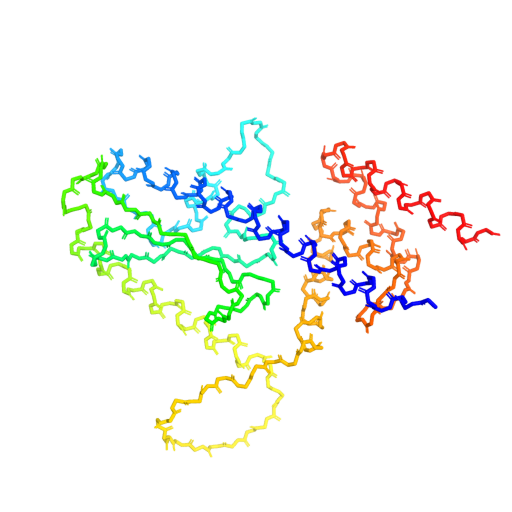 68.12 168 ASN A C 1
ATOM 1289 O O . ASN A 1 168 ? 21.927 -1.452 -3.262 1.00 68.12 168 ASN A O 1
ATOM 1293 N N . ASP A 1 169 ? 22.153 -0.918 -1.106 1.00 66.75 169 ASP A N 1
ATOM 1294 C CA . ASP A 1 169 ? 21.447 -2.110 -0.617 1.00 66.75 169 ASP A CA 1
ATOM 1295 C C . ASP A 1 169 ? 19.944 -2.036 -0.915 1.00 66.75 169 ASP A C 1
ATOM 1297 O O . ASP A 1 169 ? 19.324 -3.043 -1.263 1.00 66.75 169 ASP A O 1
ATOM 1301 N N . ARG A 1 170 ? 19.366 -0.831 -0.832 1.00 66.19 170 ARG A N 1
ATOM 1302 C CA . ARG A 1 170 ? 17.956 -0.572 -1.160 1.00 66.19 170 ARG A CA 1
ATOM 1303 C C . ARG A 1 170 ? 17.668 -0.819 -2.640 1.00 66.19 170 ARG A C 1
ATOM 1305 O O . ARG A 1 170 ? 16.747 -1.560 -2.975 1.00 66.19 170 ARG A O 1
ATOM 1312 N N . GLU A 1 171 ? 18.495 -0.270 -3.525 1.00 70.12 171 GLU A N 1
ATOM 1313 C CA . GLU A 1 171 ? 18.328 -0.451 -4.971 1.00 70.12 171 GLU A CA 1
ATOM 1314 C C . GLU A 1 171 ? 18.580 -1.898 -5.425 1.00 70.12 171 GLU A C 1
ATOM 1316 O O . GLU A 1 171 ? 17.870 -2.398 -6.301 1.00 70.12 171 GLU A O 1
ATOM 1321 N N . ARG A 1 172 ? 19.497 -2.627 -4.770 1.00 74.25 172 ARG A N 1
ATOM 1322 C CA . ARG A 1 172 ? 19.667 -4.076 -4.990 1.00 74.25 172 ARG A CA 1
ATOM 1323 C C . ARG A 1 172 ? 18.413 -4.869 -4.643 1.00 74.25 172 ARG A C 1
ATOM 1325 O O . ARG A 1 172 ? 17.980 -5.701 -5.438 1.00 74.25 172 ARG A O 1
ATOM 1332 N N . ARG A 1 173 ? 17.808 -4.611 -3.481 1.00 73.56 173 ARG A N 1
ATOM 1333 C CA . ARG A 1 173 ? 16.567 -5.288 -3.063 1.00 73.56 173 ARG A CA 1
ATOM 1334 C C . ARG A 1 173 ? 15.409 -4.973 -4.001 1.00 73.56 173 ARG A C 1
ATOM 1336 O O . ARG A 1 173 ? 14.670 -5.876 -4.381 1.00 73.56 173 ARG A O 1
ATOM 1343 N N . ARG A 1 174 ? 15.295 -3.717 -4.436 1.00 73.69 174 ARG A N 1
ATOM 1344 C CA . ARG A 1 174 ? 14.302 -3.291 -5.426 1.00 73.69 174 ARG A CA 1
ATOM 1345 C C . ARG A 1 174 ? 14.480 -4.012 -6.760 1.00 73.69 174 ARG A C 1
ATOM 1347 O O . ARG A 1 174 ? 13.499 -4.501 -7.312 1.00 73.69 174 ARG A O 1
ATOM 1354 N N . ALA A 1 175 ? 15.711 -4.086 -7.269 1.00 76.38 175 ALA A N 1
ATOM 1355 C CA . ALA A 1 175 ? 16.021 -4.810 -8.501 1.00 76.38 175 ALA A CA 1
ATOM 1356 C C . ALA A 1 175 ? 15.640 -6.292 -8.394 1.00 76.38 175 ALA A C 1
ATOM 1358 O O . ALA A 1 175 ? 14.990 -6.815 -9.297 1.00 76.38 175 ALA A O 1
ATOM 1359 N N . GLN A 1 176 ? 15.957 -6.933 -7.265 1.00 80.12 176 GLN A N 1
ATOM 1360 C CA . GLN A 1 176 ? 15.600 -8.330 -7.026 1.00 80.12 176 GLN A CA 1
ATOM 1361 C C . GLN A 1 176 ? 14.079 -8.533 -6.931 1.00 80.12 176 GLN A C 1
ATOM 1363 O O . GLN A 1 176 ? 13.533 -9.379 -7.623 1.00 80.12 176 GLN A O 1
ATOM 1368 N N . SER A 1 177 ? 13.365 -7.704 -6.165 1.00 76.50 177 SER A N 1
ATOM 1369 C CA . SER A 1 177 ? 11.900 -7.786 -6.050 1.00 76.50 177 SER A CA 1
ATOM 1370 C C . SER A 1 177 ? 11.178 -7.541 -7.383 1.00 76.50 177 SER A C 1
ATOM 1372 O O . SER A 1 177 ? 10.122 -8.121 -7.646 1.00 76.50 177 SER A O 1
ATOM 1374 N N . GLN A 1 178 ? 11.709 -6.657 -8.233 1.00 78.88 178 GLN A N 1
ATOM 1375 C CA . GLN A 1 178 ? 11.171 -6.441 -9.579 1.00 78.88 178 GLN A CA 1
ATOM 1376 C C . GLN A 1 178 ? 11.407 -7.652 -10.480 1.00 78.88 178 GLN A C 1
ATOM 1378 O O . GLN A 1 178 ? 10.493 -8.038 -11.207 1.00 78.88 178 GLN A O 1
ATOM 1383 N N . LYS A 1 179 ? 12.594 -8.264 -10.391 1.00 86.31 179 LYS A N 1
ATOM 1384 C CA . LYS A 1 179 ? 12.925 -9.504 -11.093 1.00 86.31 179 LYS A CA 1
ATOM 1385 C C . LYS A 1 179 ? 11.985 -10.639 -10.693 1.00 86.31 179 LYS A C 1
ATOM 1387 O O . LYS A 1 179 ? 11.322 -11.194 -11.561 1.00 86.31 179 LYS A O 1
ATOM 1392 N N . ASP A 1 180 ? 11.852 -10.914 -9.397 1.00 82.62 180 ASP A N 1
ATOM 1393 C CA . ASP A 1 180 ? 11.044 -12.031 -8.889 1.00 82.62 180 ASP A CA 1
ATOM 1394 C C . ASP A 1 180 ? 9.570 -11.916 -9.331 1.00 82.62 180 ASP A C 1
ATOM 1396 O O . ASP A 1 180 ? 8.927 -12.909 -9.665 1.00 82.62 180 ASP A O 1
ATOM 1400 N N . ARG A 1 181 ? 9.030 -10.689 -9.405 1.00 73.75 181 ARG A N 1
ATOM 1401 C CA . ARG A 1 181 ? 7.662 -10.429 -9.892 1.00 73.75 181 ARG A CA 1
ATOM 1402 C C . ARG A 1 181 ? 7.512 -10.516 -11.407 1.00 73.75 181 ARG A C 1
ATOM 1404 O O . ARG A 1 181 ? 6.446 -10.881 -11.902 1.00 73.75 181 ARG A O 1
ATOM 1411 N N . ALA A 1 182 ? 8.547 -10.135 -12.151 1.00 83.81 182 ALA A N 1
ATOM 1412 C CA . ALA A 1 182 ? 8.567 -10.344 -13.592 1.00 83.81 182 ALA A CA 1
ATOM 1413 C C . ALA A 1 182 ? 8.586 -11.850 -13.905 1.00 83.81 182 ALA A C 1
ATOM 1415 O O . ALA A 1 182 ? 7.839 -12.307 -14.767 1.00 83.81 182 ALA A O 1
ATOM 1416 N N . GLU A 1 183 ? 9.365 -12.622 -13.143 1.00 85.56 183 GLU A N 1
ATOM 1417 C CA . GLU A 1 183 ? 9.443 -14.083 -13.242 1.00 85.56 183 GLU A CA 1
ATOM 1418 C C . GLU A 1 183 ? 8.158 -14.782 -12.774 1.00 85.56 183 GLU A C 1
ATOM 1420 O O . GLU A 1 183 ? 7.811 -15.838 -13.297 1.00 85.56 183 GLU A O 1
ATOM 1425 N N . SER A 1 184 ? 7.395 -14.182 -11.854 1.00 81.88 184 SER A N 1
ATOM 1426 C CA . SER A 1 184 ? 6.084 -14.700 -11.443 1.00 81.88 184 SER A CA 1
ATOM 1427 C C . SER A 1 184 ? 4.955 -14.421 -12.450 1.00 81.88 184 SER A C 1
ATOM 1429 O O . SER A 1 184 ? 3.800 -14.726 -12.155 1.00 81.88 184 SER A O 1
ATOM 1431 N N . GLY A 1 185 ? 5.252 -13.825 -13.612 1.00 74.88 185 GLY A N 1
ATOM 1432 C CA . GLY A 1 185 ? 4.305 -13.673 -14.725 1.00 74.88 185 GLY A CA 1
ATOM 1433 C C . GLY A 1 185 ? 3.445 -12.405 -14.705 1.00 74.88 185 GLY A C 1
ATOM 1434 O O . GLY A 1 185 ? 2.461 -12.310 -15.437 1.00 74.88 185 GLY A O 1
ATOM 1435 N N . SER A 1 186 ? 3.770 -11.409 -13.875 1.00 84.69 186 SER A N 1
ATOM 1436 C CA . SER A 1 186 ? 3.043 -10.135 -13.897 1.00 84.69 186 SER A CA 1
ATOM 1437 C C . SER A 1 186 ? 3.470 -9.288 -15.102 1.00 84.69 186 SER A C 1
ATOM 1439 O O . SER A 1 186 ? 4.584 -8.771 -15.136 1.00 84.69 186 SER A O 1
ATOM 1441 N N . ALA A 1 187 ? 2.570 -9.071 -16.067 1.00 81.06 187 ALA A N 1
ATOM 1442 C CA . ALA A 1 187 ? 2.856 -8.325 -17.301 1.00 81.06 187 ALA A CA 1
ATOM 1443 C C . ALA A 1 187 ? 3.352 -6.881 -17.061 1.00 81.06 187 ALA A C 1
ATOM 1445 O O . ALA A 1 187 ? 4.150 -6.335 -17.824 1.00 81.06 187 ALA A O 1
ATOM 1446 N N . THR A 1 188 ? 2.910 -6.234 -15.980 1.00 75.75 188 THR A N 1
ATOM 1447 C CA . THR A 1 188 ? 3.396 -4.902 -15.582 1.00 75.75 188 THR A CA 1
ATOM 1448 C C . THR A 1 188 ? 4.769 -4.964 -14.918 1.00 75.75 188 THR A C 1
ATOM 1450 O O . THR A 1 188 ? 5.596 -4.080 -15.158 1.00 75.75 188 THR A O 1
ATOM 1453 N N . ALA A 1 189 ? 5.046 -6.010 -14.135 1.00 79.50 189 ALA A N 1
ATOM 1454 C CA . ALA A 1 189 ? 6.373 -6.246 -13.580 1.00 79.50 189 ALA A CA 1
ATOM 1455 C C . ALA A 1 189 ? 7.383 -6.572 -14.688 1.00 79.50 189 ALA A C 1
ATOM 1457 O O . ALA A 1 189 ? 8.448 -5.955 -14.716 1.00 79.50 189 ALA A O 1
ATOM 1458 N N . GLN A 1 190 ? 7.001 -7.424 -15.645 1.00 88.00 190 GLN A N 1
ATOM 1459 C CA . GLN A 1 190 ? 7.753 -7.745 -16.861 1.00 88.00 190 GLN A CA 1
ATOM 1460 C C . GLN A 1 190 ? 8.054 -6.491 -17.687 1.00 88.00 190 GLN A C 1
ATOM 1462 O O . GLN A 1 190 ? 9.200 -6.282 -18.075 1.00 88.00 190 GLN A O 1
ATOM 1467 N N . LEU A 1 191 ? 7.081 -5.586 -17.869 1.00 86.31 191 LEU A N 1
ATOM 1468 C CA . LEU A 1 191 ? 7.328 -4.290 -18.510 1.00 86.31 191 LEU A CA 1
ATOM 1469 C C . LEU A 1 191 ? 8.372 -3.460 -17.750 1.00 86.31 191 LEU A C 1
ATOM 1471 O O . LEU A 1 191 ? 9.270 -2.886 -18.364 1.00 86.31 191 LEU A O 1
ATOM 1475 N N . SER A 1 192 ? 8.240 -3.360 -16.423 1.00 83.12 192 SER A N 1
ATOM 1476 C CA . SER A 1 192 ? 9.129 -2.523 -15.607 1.00 83.12 192 SER A CA 1
ATOM 1477 C C . SER A 1 192 ? 10.556 -3.072 -15.551 1.00 83.12 192 SER A C 1
ATOM 1479 O O . SER A 1 192 ? 11.514 -2.307 -15.638 1.00 83.12 192 SER A O 1
ATOM 1481 N N . TYR A 1 193 ? 10.700 -4.393 -15.435 1.00 89.12 193 TYR A N 1
ATOM 1482 C CA . TYR A 1 193 ? 11.993 -5.049 -15.328 1.00 89.12 193 TYR A CA 1
ATOM 1483 C C . TYR A 1 193 ? 12.653 -5.190 -16.706 1.00 89.12 193 TYR A C 1
ATOM 1485 O O . TYR A 1 193 ? 13.837 -4.896 -16.846 1.00 89.12 193 TYR A O 1
ATOM 1493 N N . GLY A 1 194 ? 11.871 -5.484 -17.749 1.00 90.44 194 GLY A N 1
ATOM 1494 C CA . GLY A 1 194 ? 12.322 -5.466 -19.140 1.00 90.44 194 GLY A CA 1
ATOM 1495 C C . GLY A 1 194 ? 12.832 -4.092 -19.589 1.00 90.44 194 GLY A C 1
ATOM 1496 O O . GLY A 1 194 ? 13.849 -4.009 -20.271 1.00 90.44 194 GLY A O 1
ATOM 1497 N N . GLU A 1 195 ? 12.209 -2.991 -19.148 1.00 90.25 195 GLU A N 1
ATOM 1498 C CA . GLU A 1 195 ? 12.734 -1.634 -19.379 1.00 90.25 195 GLU A CA 1
ATOM 1499 C C . GLU A 1 195 ? 14.115 -1.434 -18.733 1.00 90.25 195 GLU A C 1
ATOM 1501 O O . GLU A 1 195 ? 15.005 -0.875 -19.375 1.00 90.25 195 GLU A O 1
ATOM 1506 N N . ARG A 1 196 ? 14.323 -1.932 -17.504 1.00 87.00 196 ARG A N 1
ATOM 1507 C CA . ARG A 1 196 ? 15.626 -1.852 -16.818 1.00 87.00 196 ARG A CA 1
ATOM 1508 C C . ARG A 1 196 ? 16.697 -2.678 -17.521 1.00 87.00 196 ARG A C 1
ATOM 1510 O O . ARG A 1 196 ? 17.792 -2.162 -17.725 1.00 87.00 196 ARG A O 1
ATOM 1517 N N . LEU A 1 197 ? 16.376 -3.903 -17.941 1.00 91.12 197 LEU A N 1
ATOM 1518 C CA . LEU A 1 197 ? 17.279 -4.753 -18.726 1.00 91.12 197 LEU A CA 1
ATOM 1519 C C . LEU A 1 197 ? 17.650 -4.095 -20.066 1.00 91.12 197 LEU A C 1
ATOM 1521 O O . LEU A 1 197 ? 18.802 -4.167 -20.484 1.00 91.12 197 LEU A O 1
ATOM 1525 N N . ALA A 1 198 ? 16.712 -3.391 -20.711 1.00 88.69 198 ALA A N 1
ATOM 1526 C CA . ALA A 1 198 ? 16.962 -2.702 -21.978 1.00 88.69 198 ALA A CA 1
ATOM 1527 C C . ALA A 1 198 ? 17.930 -1.518 -21.825 1.00 88.69 198 ALA A C 1
ATOM 1529 O O . ALA A 1 198 ? 18.755 -1.260 -22.703 1.00 88.69 198 ALA A O 1
ATOM 1530 N N . THR A 1 199 ? 17.830 -0.768 -20.726 1.00 85.56 199 THR A N 1
ATOM 1531 C CA . THR A 1 199 ? 18.686 0.403 -20.490 1.00 85.56 199 THR A CA 1
ATOM 1532 C C . THR A 1 199 ? 20.007 0.059 -19.813 1.00 85.56 199 THR A C 1
ATOM 1534 O O . THR A 1 199 ? 21.010 0.718 -20.091 1.00 85.56 199 THR A O 1
ATOM 1537 N N . GLY A 1 200 ? 20.011 -0.958 -18.951 1.00 78.69 200 GLY A N 1
ATOM 1538 C CA . GLY A 1 200 ? 21.061 -1.204 -17.969 1.00 78.69 200 GLY A CA 1
ATOM 1539 C C . GLY A 1 200 ? 21.108 -0.127 -16.884 1.00 78.69 200 GLY A C 1
ATOM 1540 O O . GLY A 1 200 ? 20.962 1.070 -17.150 1.00 78.69 200 GLY A O 1
ATOM 1541 N N . ASP A 1 201 ? 21.352 -0.540 -15.648 1.00 79.50 201 ASP A N 1
ATOM 1542 C CA . ASP A 1 201 ? 21.700 0.355 -14.548 1.00 79.50 201 ASP A CA 1
ATOM 1543 C C . ASP A 1 201 ? 22.756 -0.282 -13.630 1.00 79.50 201 ASP A C 1
ATOM 1545 O O . ASP A 1 201 ? 23.302 -1.340 -13.927 1.00 79.50 201 ASP A O 1
ATOM 1549 N N . GLU A 1 202 ? 23.113 0.394 -12.537 1.00 72.25 202 GLU A N 1
ATOM 1550 C CA . GLU A 1 202 ? 24.142 -0.076 -11.595 1.00 72.25 202 GLU A CA 1
ATOM 1551 C C . GLU A 1 202 ? 23.795 -1.434 -10.940 1.00 72.25 202 GLU A C 1
ATOM 1553 O O . GLU A 1 202 ? 24.685 -2.125 -10.443 1.00 72.25 202 GLU A O 1
ATOM 1558 N N . TYR A 1 203 ? 22.520 -1.836 -10.955 1.00 79.44 203 TYR A N 1
ATOM 1559 C CA . TYR A 1 203 ? 21.996 -3.012 -10.254 1.00 79.44 203 TYR A CA 1
ATOM 1560 C C . TYR A 1 203 ? 21.367 -4.055 -11.183 1.00 79.44 203 TYR A C 1
ATOM 1562 O O . TYR A 1 203 ? 21.110 -5.177 -10.750 1.00 79.44 203 TYR A O 1
ATOM 1570 N N . VAL A 1 204 ? 21.124 -3.698 -12.444 1.00 84.94 204 VAL A N 1
ATOM 1571 C CA . VAL A 1 204 ? 20.604 -4.577 -13.492 1.00 84.94 204 VAL A CA 1
ATOM 1572 C C . VAL A 1 204 ? 21.514 -4.449 -14.705 1.00 84.94 204 VAL A C 1
ATOM 1574 O O . VAL A 1 204 ? 21.550 -3.407 -15.360 1.00 84.94 204 VAL A O 1
ATOM 1577 N N . GLU A 1 205 ? 22.261 -5.513 -14.996 1.00 86.88 205 GLU A N 1
ATOM 1578 C CA . GLU A 1 205 ? 23.103 -5.567 -16.188 1.00 86.88 205 GLU A CA 1
ATOM 1579 C C . GLU A 1 205 ? 22.238 -5.454 -17.447 1.00 86.88 205 GLU A C 1
ATOM 1581 O O . GLU A 1 205 ? 21.139 -6.008 -17.517 1.00 86.88 205 GLU A O 1
ATOM 1586 N N . LYS A 1 206 ? 22.724 -4.689 -18.430 1.00 91.06 206 LYS A N 1
ATOM 1587 C CA . LYS A 1 206 ? 22.021 -4.526 -19.699 1.00 91.06 206 LYS A CA 1
ATOM 1588 C C . LYS A 1 206 ? 22.008 -5.865 -20.432 1.00 91.06 206 LYS A C 1
ATOM 1590 O O . LYS A 1 206 ? 23.058 -6.334 -20.861 1.00 91.06 206 LYS A O 1
ATOM 1595 N N . ASP A 1 207 ? 20.820 -6.411 -20.640 1.00 93.38 207 ASP A N 1
ATOM 1596 C CA . ASP A 1 207 ? 20.600 -7.649 -21.381 1.00 93.38 207 ASP A CA 1
ATOM 1597 C C . ASP A 1 207 ? 19.442 -7.426 -22.352 1.00 93.38 207 ASP A C 1
ATOM 1599 O O . ASP A 1 207 ? 18.268 -7.420 -21.977 1.00 93.38 207 ASP A O 1
ATOM 1603 N N . LEU A 1 208 ? 19.791 -7.166 -23.613 1.00 90.38 208 LEU A N 1
ATOM 1604 C CA . LEU A 1 208 ? 18.821 -6.833 -24.651 1.00 90.38 208 LEU A CA 1
ATOM 1605 C C . LEU A 1 208 ? 17.943 -8.028 -25.036 1.00 90.38 208 LEU A C 1
ATOM 1607 O O . LEU A 1 208 ? 16.788 -7.821 -25.407 1.00 90.38 208 LEU A O 1
ATOM 1611 N N . ASP A 1 209 ? 18.454 -9.252 -24.913 1.00 92.62 209 ASP A N 1
ATOM 1612 C CA . ASP A 1 209 ? 17.714 -10.461 -25.270 1.00 92.62 209 ASP A CA 1
ATOM 1613 C C . ASP A 1 209 ? 16.698 -10.803 -24.174 1.00 92.62 209 ASP A C 1
ATOM 1615 O O . ASP A 1 209 ? 15.520 -11.028 -24.470 1.00 92.62 209 ASP A O 1
ATOM 1619 N N . ALA A 1 210 ? 17.106 -10.732 -22.901 1.00 91.56 210 ALA A N 1
ATOM 1620 C CA . ALA A 1 210 ? 16.190 -10.885 -21.771 1.00 91.56 210 ALA A CA 1
ATOM 1621 C C . ALA A 1 210 ? 15.156 -9.749 -21.713 1.00 91.56 210 ALA A C 1
ATOM 1623 O O . ALA A 1 210 ? 13.969 -9.998 -21.481 1.00 91.56 210 ALA A O 1
ATOM 1624 N N . ALA A 1 211 ? 15.577 -8.505 -21.979 1.00 91.81 211 ALA A N 1
ATOM 1625 C CA . ALA A 1 211 ? 14.670 -7.365 -22.076 1.00 91.81 211 ALA A CA 1
ATOM 1626 C C . ALA A 1 211 ? 13.606 -7.586 -23.150 1.00 91.81 211 ALA A C 1
ATOM 1628 O O . ALA A 1 211 ? 12.421 -7.375 -22.897 1.00 91.81 211 ALA A O 1
ATOM 1629 N N . LYS A 1 212 ? 14.022 -8.024 -24.343 1.00 93.69 212 LYS A N 1
ATOM 1630 C CA . LYS 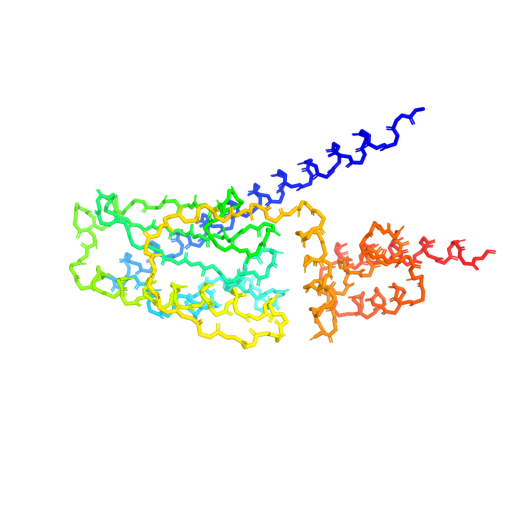A 1 212 ? 13.119 -8.284 -25.461 1.00 93.69 212 LYS A CA 1
ATOM 1631 C C . LYS A 1 212 ? 12.090 -9.354 -25.108 1.00 93.69 212 LYS A C 1
ATOM 1633 O O . LYS A 1 212 ? 10.904 -9.091 -25.269 1.00 93.69 212 LYS A O 1
ATOM 1638 N N . ALA A 1 213 ? 12.522 -10.490 -24.559 1.00 93.56 213 ALA A N 1
ATOM 1639 C CA . ALA A 1 213 ? 11.619 -11.570 -24.163 1.00 93.56 213 ALA A CA 1
ATOM 1640 C C . ALA A 1 213 ? 10.553 -11.095 -23.157 1.00 93.56 213 ALA A C 1
ATOM 1642 O O . ALA A 1 213 ? 9.359 -11.289 -23.374 1.00 93.56 213 ALA A O 1
ATOM 1643 N N . MET A 1 214 ? 10.969 -10.387 -22.101 1.00 91.75 214 MET A N 1
ATOM 1644 C CA . MET A 1 214 ? 10.038 -9.875 -21.088 1.00 91.75 214 MET A CA 1
ATOM 1645 C C . MET A 1 214 ? 9.100 -8.795 -21.628 1.00 91.75 214 MET A C 1
ATOM 1647 O O . MET A 1 214 ? 7.943 -8.716 -21.222 1.00 91.75 214 MET A O 1
ATOM 1651 N N . LEU A 1 215 ? 9.579 -7.938 -22.531 1.00 92.62 215 LEU A N 1
ATOM 1652 C CA . LEU A 1 215 ? 8.770 -6.872 -23.119 1.00 92.62 215 LEU A CA 1
ATOM 1653 C C . LEU A 1 215 ? 7.782 -7.394 -24.166 1.00 92.62 215 LEU A C 1
ATOM 1655 O O . LEU A 1 215 ? 6.700 -6.820 -24.291 1.00 92.62 215 LEU A O 1
ATOM 1659 N N . GLU A 1 216 ? 8.128 -8.453 -24.901 1.00 93.06 216 GLU A N 1
ATOM 1660 C CA . GLU A 1 216 ? 7.213 -9.162 -25.803 1.00 93.06 216 GLU A CA 1
ATOM 1661 C C . GLU A 1 216 ? 6.093 -9.828 -24.998 1.00 93.06 216 GLU A C 1
ATOM 1663 O O . GLU A 1 216 ? 4.918 -9.550 -25.248 1.00 93.06 216 GLU A O 1
ATOM 1668 N N . GLU A 1 217 ? 6.446 -10.582 -23.954 1.00 90.25 217 GLU A N 1
ATOM 1669 C CA . GLU A 1 217 ? 5.477 -11.217 -23.056 1.00 90.25 217 GLU A CA 1
ATOM 1670 C C . GLU A 1 217 ? 4.581 -10.179 -22.359 1.00 90.25 217 GLU A C 1
ATOM 1672 O O . GLU A 1 217 ? 3.354 -10.319 -22.312 1.00 90.25 217 GLU A O 1
ATOM 1677 N N . ALA A 1 218 ? 5.162 -9.063 -21.914 1.00 89.06 218 ALA A N 1
ATOM 1678 C CA . ALA A 1 218 ? 4.399 -7.943 -21.387 1.00 89.06 218 ALA A CA 1
ATOM 1679 C C . ALA A 1 218 ? 3.471 -7.337 -22.452 1.00 89.06 218 ALA A C 1
ATOM 1681 O O . ALA A 1 218 ? 2.304 -7.088 -22.178 1.00 89.06 218 ALA A O 1
ATOM 1682 N N . ALA A 1 219 ? 3.931 -7.074 -23.677 1.00 88.62 219 ALA A N 1
ATOM 1683 C CA . ALA A 1 219 ? 3.107 -6.442 -24.714 1.00 88.62 219 ALA A CA 1
ATOM 1684 C C . ALA A 1 219 ? 1.876 -7.287 -25.099 1.00 88.62 219 ALA A C 1
ATOM 1686 O O . ALA A 1 219 ? 0.809 -6.731 -25.407 1.00 88.62 219 ALA A O 1
ATOM 1687 N N . GLU A 1 220 ? 2.013 -8.610 -25.054 1.00 87.81 220 GLU A N 1
ATOM 1688 C CA . GLU A 1 220 ? 0.921 -9.554 -25.278 1.00 87.81 220 GLU A CA 1
ATOM 1689 C C . GLU A 1 220 ? -0.087 -9.520 -24.124 1.00 87.81 220 GLU A C 1
ATOM 1691 O O . GLU A 1 220 ? -1.282 -9.308 -24.367 1.00 87.81 220 GLU A O 1
ATOM 1696 N N . ASN A 1 221 ? 0.407 -9.609 -22.886 1.00 83.44 221 ASN A N 1
ATOM 1697 C CA . ASN A 1 221 ? -0.408 -9.817 -21.686 1.00 83.44 221 ASN A CA 1
ATOM 1698 C C . ASN A 1 221 ? -0.860 -8.531 -20.971 1.00 83.44 221 ASN A C 1
ATOM 1700 O O . ASN A 1 221 ? -1.759 -8.564 -20.133 1.00 83.44 221 ASN A O 1
ATOM 1704 N N . LEU A 1 222 ? -0.275 -7.374 -21.289 1.00 78.06 222 LEU A N 1
ATOM 1705 C CA . LEU A 1 222 ? -0.738 -6.079 -20.789 1.00 78.06 222 LEU A CA 1
ATOM 1706 C C . LEU A 1 222 ? -2.148 -5.804 -21.321 1.00 78.06 222 LEU A C 1
ATOM 1708 O O . LEU A 1 222 ? -2.450 -6.088 -22.468 1.00 78.06 222 LEU A O 1
ATOM 1712 N N . ASP A 1 223 ? -3.013 -5.166 -20.542 1.00 68.19 223 ASP A N 1
ATOM 1713 C CA . ASP A 1 223 ? -4.349 -4.771 -21.024 1.00 68.19 223 ASP A CA 1
ATOM 1714 C C . ASP A 1 223 ? -4.426 -3.284 -21.414 1.00 68.19 223 ASP A C 1
ATOM 1716 O O . ASP A 1 223 ? -5.275 -2.860 -22.201 1.00 68.19 223 ASP A O 1
ATOM 1720 N N . SER A 1 224 ? -3.494 -2.467 -20.918 1.00 77.38 224 SER A N 1
ATOM 1721 C CA . SER A 1 224 ? -3.461 -1.029 -21.190 1.00 77.38 224 SER A CA 1
ATOM 1722 C C . SER A 1 224 ? -2.826 -0.718 -22.543 1.00 77.38 224 SER A C 1
ATOM 1724 O O . SER A 1 224 ? -1.640 -0.959 -22.761 1.00 77.38 224 SER A O 1
ATOM 1726 N N . SER A 1 225 ? -3.578 -0.063 -23.432 1.00 72.19 225 SER A N 1
ATOM 1727 C CA . SER A 1 225 ? -3.071 0.408 -24.733 1.00 72.19 225 SER A CA 1
ATOM 1728 C C . SER A 1 225 ? -1.937 1.436 -24.614 1.00 72.19 225 SER A C 1
ATOM 1730 O O . SER A 1 225 ? -1.155 1.618 -25.550 1.00 72.19 225 SER A O 1
ATOM 1732 N N . ILE A 1 226 ? -1.832 2.130 -23.477 1.00 78.06 226 ILE A N 1
ATOM 1733 C CA . ILE A 1 226 ? -0.719 3.039 -23.177 1.00 78.06 226 ILE A CA 1
ATOM 1734 C C . ILE A 1 226 ? 0.524 2.222 -22.824 1.00 78.06 226 ILE A C 1
ATOM 1736 O O . ILE A 1 226 ? 1.592 2.471 -23.381 1.00 78.06 226 ILE A O 1
ATOM 1740 N N . LEU A 1 227 ? 0.381 1.217 -21.957 1.00 73.19 227 LEU A N 1
ATOM 1741 C CA . LEU A 1 227 ? 1.495 0.359 -21.554 1.00 73.19 227 LEU A CA 1
ATOM 1742 C C . LEU A 1 227 ? 1.971 -0.538 -22.704 1.00 73.19 227 LEU A C 1
ATOM 1744 O O . LEU A 1 227 ? 3.174 -0.655 -22.895 1.00 73.19 227 LEU A O 1
ATOM 1748 N N . LYS A 1 228 ? 1.069 -1.052 -23.552 1.00 82.94 228 LYS A N 1
ATOM 1749 C CA . LYS A 1 228 ? 1.438 -1.751 -24.798 1.00 82.94 228 LYS A CA 1
ATOM 1750 C C . LYS A 1 228 ? 2.241 -0.868 -25.741 1.00 82.94 228 LYS A C 1
ATOM 1752 O O . LYS A 1 228 ? 3.246 -1.301 -26.291 1.00 82.94 228 LYS A O 1
ATOM 1757 N N . ARG A 1 229 ? 1.819 0.391 -25.926 1.00 81.12 229 ARG A N 1
ATOM 1758 C CA . ARG A 1 229 ? 2.577 1.358 -26.736 1.00 81.12 229 ARG A CA 1
ATOM 1759 C C . ARG A 1 229 ? 3.947 1.645 -26.134 1.00 81.12 229 ARG A C 1
ATOM 1761 O O . ARG A 1 229 ? 4.904 1.786 -26.886 1.00 81.12 229 ARG A O 1
ATOM 1768 N N . LYS A 1 230 ? 4.047 1.703 -24.804 1.00 84.50 230 LYS A N 1
ATOM 1769 C CA . LYS A 1 230 ? 5.331 1.839 -24.113 1.00 84.50 230 LYS A CA 1
ATOM 1770 C C . LYS A 1 230 ? 6.226 0.618 -24.358 1.00 84.50 230 LYS A C 1
ATOM 1772 O O . LYS A 1 230 ? 7.345 0.807 -24.815 1.00 84.50 230 LYS A O 1
ATOM 1777 N N . ALA A 1 231 ? 5.720 -0.596 -24.132 1.00 87.81 231 ALA A N 1
ATOM 1778 C CA . ALA A 1 231 ? 6.440 -1.847 -24.380 1.00 87.81 231 ALA A CA 1
ATOM 1779 C C . ALA A 1 231 ? 6.957 -1.913 -25.825 1.00 87.81 231 ALA A C 1
ATOM 1781 O O . ALA A 1 231 ? 8.148 -2.094 -26.057 1.00 87.81 231 ALA A O 1
ATOM 1782 N N . LYS A 1 232 ? 6.076 -1.634 -26.794 1.00 90.69 232 LYS A N 1
ATOM 1783 C CA . LYS A 1 232 ? 6.413 -1.613 -28.220 1.00 90.69 232 LYS A CA 1
ATOM 1784 C C . LYS A 1 232 ? 7.469 -0.563 -28.573 1.00 90.69 232 LYS A C 1
ATOM 1786 O O . LYS A 1 232 ? 8.400 -0.870 -29.296 1.00 90.69 232 LYS A O 1
ATOM 1791 N N . SER A 1 233 ? 7.368 0.646 -28.021 1.00 90.62 233 SER A N 1
ATOM 1792 C CA . SER A 1 233 ? 8.375 1.700 -28.221 1.00 90.62 233 SER A CA 1
ATOM 1793 C C . SER A 1 233 ? 9.764 1.285 -27.717 1.00 90.62 233 SER A C 1
ATOM 1795 O O . SER A 1 233 ? 10.776 1.611 -28.336 1.00 90.62 233 SER A O 1
ATOM 1797 N N . ILE A 1 234 ? 9.828 0.540 -26.609 1.00 89.81 234 ILE A N 1
ATOM 1798 C CA . ILE A 1 234 ? 11.096 0.014 -26.091 1.00 89.81 234 ILE A CA 1
ATOM 1799 C C . ILE A 1 234 ? 11.611 -1.113 -26.997 1.00 89.81 234 ILE A C 1
ATOM 1801 O O . ILE A 1 234 ? 12.782 -1.086 -27.363 1.00 89.81 234 ILE A O 1
ATOM 1805 N N . LEU A 1 235 ? 10.750 -2.040 -27.428 1.00 92.75 235 LEU A N 1
ATOM 1806 C CA . LEU A 1 235 ? 11.109 -3.098 -28.384 1.00 92.75 235 LEU A CA 1
ATOM 1807 C C . LEU A 1 235 ? 11.653 -2.536 -29.704 1.00 92.75 235 LEU A C 1
ATOM 1809 O O . LEU A 1 235 ? 12.682 -3.002 -30.190 1.00 92.75 235 LEU A O 1
ATOM 1813 N N . ASP A 1 236 ? 11.021 -1.493 -30.245 1.00 90.75 236 ASP A N 1
ATOM 1814 C CA . ASP A 1 236 ? 11.477 -0.821 -31.465 1.00 90.75 236 ASP A CA 1
ATOM 1815 C C . ASP A 1 236 ? 12.881 -0.213 -31.273 1.00 90.75 236 ASP A C 1
ATOM 1817 O O . ASP A 1 236 ? 13.717 -0.277 -32.173 1.00 90.75 236 ASP A O 1
ATOM 1821 N N . ARG A 1 237 ? 13.184 0.332 -30.084 1.00 90.19 237 ARG A N 1
ATOM 1822 C CA . ARG A 1 237 ? 14.536 0.821 -29.754 1.00 90.19 237 ARG A CA 1
ATOM 1823 C C . ARG A 1 237 ? 15.556 -0.310 -29.657 1.00 90.19 237 ARG A C 1
ATOM 1825 O O . ARG A 1 237 ? 16.649 -0.157 -30.192 1.00 90.19 237 ARG A O 1
ATOM 1832 N N . ILE A 1 238 ? 15.205 -1.426 -29.017 1.00 91.00 238 ILE A N 1
ATOM 1833 C CA . ILE A 1 238 ? 16.079 -2.607 -28.927 1.00 91.00 238 ILE A CA 1
ATOM 1834 C C . ILE A 1 238 ? 16.417 -3.118 -30.334 1.00 91.00 238 ILE A C 1
ATOM 1836 O O . ILE A 1 238 ? 17.581 -3.375 -30.630 1.00 91.00 238 ILE A O 1
ATOM 1840 N N . ALA A 1 239 ? 15.426 -3.184 -31.229 1.00 88.06 239 ALA A N 1
ATOM 1841 C CA . ALA A 1 239 ? 15.617 -3.627 -32.609 1.00 88.06 239 ALA A CA 1
ATOM 1842 C C . ALA A 1 239 ? 16.568 -2.724 -33.415 1.00 88.06 239 ALA A C 1
ATOM 1844 O O . ALA A 1 239 ? 17.253 -3.205 -34.315 1.00 88.06 239 ALA A O 1
ATOM 1845 N N . VAL A 1 240 ? 16.627 -1.425 -33.106 1.00 89.06 240 VAL A N 1
ATOM 1846 C CA . VAL A 1 240 ? 17.597 -0.500 -33.715 1.00 89.06 240 VAL A CA 1
ATOM 1847 C C . VAL A 1 240 ? 18.999 -0.699 -33.141 1.00 89.06 240 VAL A C 1
ATOM 1849 O O . VAL A 1 240 ? 19.962 -0.588 -33.883 1.00 89.06 240 VAL A O 1
ATOM 1852 N N . GLU A 1 241 ? 19.134 -0.992 -31.846 1.00 85.00 241 GLU A N 1
ATOM 1853 C CA . GLU A 1 241 ? 20.444 -1.179 -31.201 1.00 85.00 241 GLU A CA 1
ATOM 1854 C C . GLU A 1 241 ? 21.115 -2.525 -31.533 1.00 85.00 241 GLU A C 1
ATOM 1856 O O . GLU A 1 241 ? 22.329 -2.645 -31.381 1.00 85.00 241 GLU A O 1
ATOM 1861 N N . GLN A 1 242 ? 20.347 -3.529 -31.969 1.00 80.06 242 GLN A N 1
ATOM 1862 C CA . GLN A 1 242 ? 20.856 -4.852 -32.363 1.00 80.06 242 GLN A CA 1
ATOM 1863 C C . GLN A 1 242 ? 21.213 -4.977 -33.861 1.00 80.06 242 GLN A C 1
ATOM 1865 O O . GLN A 1 242 ? 21.775 -6.001 -34.250 1.00 80.06 242 GLN A O 1
ATOM 1870 N N . ASN A 1 243 ? 20.893 -3.973 -34.689 1.00 70.50 243 ASN A N 1
ATOM 1871 C CA . ASN A 1 243 ? 21.241 -3.911 -36.119 1.00 70.50 243 ASN A CA 1
ATOM 1872 C C . ASN A 1 243 ? 22.424 -2.970 -36.370 1.00 70.50 243 ASN A C 1
ATOM 1874 O O . ASN A 1 243 ? 23.210 -3.267 -37.297 1.00 70.50 243 ASN A O 1
#

Radius of gyration: 21.18 Å; chains: 1; bounding box: 51×38×63 Å

Secondary structure (DSSP, 8-state):
--HHHHHHHHHHHHHHHHHHHHHHHHHHHHHHHHHHHHHHS----TTHHHHHHHHT--TTS---S-TTB-TTSPBPEEEEEGGGTEEEEEE-GGG--SSSTT-EEEEEEGGGTSGGG-S-HHHHHHHHHHHHHHHHHHHHHHHTTS---------------PPPPPHHHHHHHHHHHHHHHHHTT-HHHHHHHHHHHHH--SSS---HHHHHHHHHHHHHH---HHHHHHHHHHHHHHHHHT-

Sequence (243 aa):
MNSDALKKNLGVIQEVRIAATSGIEMRGIADAVAQQMATDETLPIANFSEFLKDAMMEKGGKETRDKDADMWGTPYRILVNPPKNGFEIWSAGPDTDFKTEDDLKYLYVLTGIAGKQAITPEMVRQAQLVQARYNQEDQAQESGSAGSSASQQRQQTASRTKARPSNNDRERRRAQSQKDRAESGSATAQLSYGERLATGDEYVEKDLDAAKAMLEEAAENLDSSILKRKAKSILDRIAVEQN